Protein AF-A0A138ZYX9-F1 (afdb_monomer)

Secondary structure (DSSP, 8-state):
----S-GGG---TT-SEEEEEEEEE-TTS-EEES-HHHHHTGGGTHHHHIIIIIIGGGSTT-EEEEEEE-TTT-TTHHHHHH-HHHHHHHHHHHHHHHHHHT-SEEEEE--SS-SSSS--THHHHHHHHHHHHHHGGGT-EEEEEEESS-TTS-SHHHHHHHHHHSSEEEEE---SS-TTSSS---SS-SSPPTT-TTS----HHHHHHHHHHTT--GGGEEE---SS-PPP--GGGHHHHHHHHHTT--

Nearest PDB structures (foldseek):
  3g6m-assembly1_A  TM=9.057E-01  e=1.782E-17  Clonostachys rosea
  5y2a-assembly1_B  TM=8.849E-01  e=8.539E-16  Ostrinia furnacalis
  1owq-assembly1_A  TM=8.783E-01  e=1.841E-12  Bos taurus
  1hjx-assembly1_C  TM=8.502E-01  e=1.340E-12  Homo sapiens
  7z64-assembly2_B  TM=7.510E-01  e=1.504E-08  Chitinivibrio alkaliphilus ACht1

Solvent-accessible surface area (backbone atoms only — not comparable to full-atom values): 13852 Å² total; per-residue (Å²): 125,95,67,98,63,62,74,79,75,61,88,53,91,90,43,57,69,46,76,48,78,53,24,32,50,41,68,65,13,44,61,45,73,77,49,60,51,56,43,48,38,44,96,73,52,7,48,46,44,44,38,46,72,61,42,40,78,78,37,89,78,49,39,39,26,44,27,38,23,36,93,91,38,30,64,31,52,19,52,12,31,67,30,70,68,16,24,51,37,27,23,48,40,50,46,52,47,24,68,75,54,58,38,45,22,41,29,44,27,58,67,64,56,38,82,35,81,63,40,57,67,66,24,55,44,51,32,38,48,46,30,38,72,55,29,47,84,75,72,33,48,37,36,34,46,40,61,37,80,53,72,57,43,86,38,48,67,50,48,26,55,39,51,70,48,32,70,34,35,40,28,47,44,42,75,56,27,51,89,88,48,96,53,90,67,58,38,58,32,62,56,75,65,87,85,46,89,80,74,72,63,72,17,52,53,58,34,52,48,51,45,42,77,27,61,34,62,70,92,31,59,43,81,40,75,70,84,71,84,81,82,82,83,71,78,82,56,61,64,64,58,55,60,53,61,64,72,66,70,125

pLDDT: mean 87.57, std 14.09, range [35.41, 98.81]

Foldseek 3Di:
DPDPDAPQPDDCQPPQEDEDDAWAADLLQAIDDPCCCQQQQVVHGHRLCCVQVPRVVVHPNYAYEYEYDDPVRQQNVQSLLPDPRSLLNNLVNQLCCCVVSVGQAYEYEADPQRPDPVSPLVSLLSSLQSNLVRAVVVNGFYEYEAELQNVRQVALVSLLSNLVSGQAYEYPQFCLAAPPDPDGDFGAAQDDDPPDPSPDGDHNVNSLVVNVVSPHDSVRYDYDDDPDGHDDDDPVCPVVVVVVVVVPPD

InterPro domains:
  IPR001223 Glycoside hydrolase family 18, catalytic domain [PF00704] (10-235)
  IPR001223 Glycoside hydrolase family 18, catalytic domain [PS51910] (1-250)
  IPR011583 Chitinase II/V-like, catalytic domain [SM00636] (1-246)
  IPR017853 Glycoside hydrolase superfamily [SSF51445] (7-234)
  IPR050314 Glycosyl hydrolase family 18 [PTHR11177] (8-233)

Organism: Gonapodya prolifera (strain JEL478) (NCBI:txid1344416)

Mean predicted aligned error: 6.92 Å

Structure (mmCIF, N/CA/C/O backbone):
data_AF-A0A138ZYX9-F1
#
_entry.id   AF-A0A138ZYX9-F1
#
loop_
_atom_site.group_PDB
_atom_site.id
_atom_site.type_symbol
_atom_site.label_atom_id
_atom_site.label_alt_id
_atom_site.label_comp_id
_atom_site.label_asym_id
_atom_site.label_entity_id
_atom_site.label_seq_id
_atom_site.pdbx_PDB_ins_code
_atom_site.Cartn_x
_atom_site.Cartn_y
_atom_site.Cartn_z
_atom_site.occupancy
_atom_site.B_iso_or_equiv
_atom_site.auth_seq_id
_atom_site.auth_comp_id
_atom_site.auth_asym_id
_atom_site.auth_atom_id
_atom_site.pdbx_PDB_model_num
ATOM 1 N N . MET A 1 1 ? -7.084 5.148 -11.261 1.00 39.34 1 MET A N 1
ATOM 2 C CA . MET A 1 1 ? -8.051 6.071 -11.898 1.00 39.34 1 MET A CA 1
ATOM 3 C C . MET A 1 1 ? -7.896 7.449 -11.265 1.00 39.34 1 MET A C 1
ATOM 5 O O . MET A 1 1 ? -8.200 7.584 -10.090 1.00 39.34 1 MET A O 1
ATOM 9 N N . TYR A 1 2 ? -7.401 8.455 -11.991 1.00 35.41 2 TYR A N 1
ATOM 10 C CA . TYR A 1 2 ? -7.428 9.842 -11.505 1.00 35.41 2 TYR A CA 1
ATOM 11 C C . TYR A 1 2 ? -8.766 10.463 -11.904 1.00 35.41 2 TYR A C 1
ATOM 13 O O . TYR A 1 2 ? -8.921 11.006 -12.995 1.00 35.41 2 TYR A O 1
ATOM 21 N N . SER A 1 3 ? -9.762 10.298 -11.040 1.00 48.88 3 SER A N 1
ATOM 22 C CA . SER A 1 3 ? -11.051 10.972 -11.161 1.00 48.88 3 SER A CA 1
ATOM 23 C C . SER A 1 3 ? -10.966 12.306 -10.420 1.00 48.88 3 SER A C 1
ATOM 25 O O . SER A 1 3 ? -10.539 12.341 -9.272 1.00 48.88 3 SER A O 1
ATOM 27 N N . ARG A 1 4 ? -11.383 13.407 -11.058 1.00 59.91 4 ARG A N 1
ATOM 28 C CA . ARG A 1 4 ? -11.636 14.693 -10.374 1.00 59.91 4 ARG A CA 1
ATOM 29 C C . ARG A 1 4 ? -13.016 14.727 -9.691 1.00 59.91 4 ARG A C 1
ATOM 31 O O . ARG A 1 4 ? -13.478 15.794 -9.302 1.00 59.91 4 ARG A O 1
ATOM 38 N N . GLY A 1 5 ? -13.703 13.588 -9.624 1.00 67.88 5 GLY A N 1
ATOM 39 C CA . GLY A 1 5 ? -15.022 13.445 -9.019 1.00 67.88 5 GLY A CA 1
ATOM 40 C C . GLY A 1 5 ? -14.947 13.044 -7.550 1.00 67.88 5 GLY A C 1
ATOM 41 O O . GLY A 1 5 ? -13.949 12.497 -7.088 1.00 67.88 5 GLY A O 1
ATOM 42 N N . SER A 1 6 ? -16.033 13.298 -6.823 1.00 81.06 6 SER A N 1
ATOM 43 C CA . SER A 1 6 ? -16.198 12.816 -5.450 1.00 81.06 6 SER A CA 1
ATOM 44 C C . SER A 1 6 ? -16.171 11.281 -5.398 1.00 81.06 6 SER A C 1
ATOM 46 O O . SER A 1 6 ? -16.560 10.601 -6.354 1.00 81.06 6 SER A O 1
ATOM 48 N N . VAL A 1 7 ? -15.759 10.733 -4.254 1.00 86.12 7 VAL A N 1
ATOM 49 C CA . VAL A 1 7 ? -15.768 9.293 -3.968 1.00 86.12 7 VAL A CA 1
ATOM 50 C C . VAL A 1 7 ? -17.152 8.675 -4.200 1.00 86.12 7 VAL A C 1
ATOM 52 O O . VAL A 1 7 ? -17.247 7.534 -4.648 1.00 86.12 7 VAL A O 1
ATOM 55 N N . SER A 1 8 ? -18.237 9.426 -3.980 1.00 86.81 8 SER A N 1
ATOM 56 C CA . SER A 1 8 ? -19.603 8.938 -4.215 1.00 86.81 8 SER A CA 1
ATOM 57 C C . SER A 1 8 ? -19.954 8.706 -5.683 1.00 86.81 8 SER A C 1
ATOM 59 O O . SER A 1 8 ? -20.933 8.015 -5.962 1.00 86.81 8 SER A O 1
ATOM 61 N N . SER A 1 9 ? -19.156 9.227 -6.618 1.00 88.44 9 SER A N 1
ATOM 62 C CA . SER A 1 9 ? -19.336 8.993 -8.056 1.00 88.44 9 SER A CA 1
ATOM 63 C C . SER A 1 9 ? -18.730 7.674 -8.551 1.00 88.44 9 SER A C 1
ATOM 65 O O . SER A 1 9 ? -18.941 7.298 -9.704 1.00 88.44 9 SER A O 1
ATOM 67 N N . LEU A 1 10 ? -17.974 6.964 -7.708 1.00 88.19 10 LEU A N 1
ATOM 68 C CA . LEU A 1 10 ? -17.311 5.721 -8.091 1.00 88.19 10 LEU A CA 1
ATOM 69 C C . LEU A 1 10 ? -18.304 4.552 -8.149 1.00 88.19 10 LEU A C 1
ATOM 71 O O . LEU A 1 10 ? -19.065 4.309 -7.209 1.00 88.19 10 LEU A O 1
ATOM 75 N N . ASN A 1 11 ? -18.241 3.778 -9.235 1.00 91.31 11 ASN A N 1
ATOM 76 C CA . ASN A 1 11 ? -18.864 2.460 -9.304 1.00 91.31 11 ASN A CA 1
ATOM 77 C C . ASN A 1 11 ? -17.891 1.415 -8.743 1.00 91.31 11 ASN A C 1
ATOM 79 O O . ASN A 1 11 ? -16.837 1.174 -9.334 1.00 91.31 11 ASN A O 1
ATOM 83 N N . LEU A 1 12 ? -18.260 0.798 -7.620 1.00 93.88 12 LEU A N 1
ATOM 84 C CA . LEU A 1 12 ? -17.426 -0.158 -6.887 1.00 93.88 12 LEU A CA 1
ATOM 85 C C . LEU A 1 12 ? -17.998 -1.587 -6.889 1.00 93.88 12 LEU A C 1
ATOM 87 O O . LEU A 1 12 ? -17.550 -2.418 -6.108 1.00 93.88 12 LEU A O 1
ATOM 91 N N . THR A 1 13 ? -18.957 -1.908 -7.769 1.00 94.12 13 THR A N 1
ATOM 92 C CA . THR A 1 13 ? -19.644 -3.219 -7.780 1.00 94.12 13 THR A CA 1
ATOM 93 C C . THR A 1 13 ? -18.694 -4.417 -7.892 1.00 94.12 13 THR A C 1
ATOM 95 O O . THR A 1 13 ? -18.973 -5.458 -7.311 1.00 94.12 13 THR A O 1
ATOM 98 N N . ASN A 1 14 ? -17.565 -4.271 -8.590 1.00 93.75 14 ASN A N 1
ATOM 99 C CA . ASN A 1 14 ? -16.567 -5.335 -8.772 1.00 93.75 14 ASN A CA 1
ATOM 100 C C . ASN A 1 14 ? -15.245 -5.035 -8.048 1.00 93.75 14 ASN A C 1
ATOM 102 O O . ASN A 1 14 ? -14.188 -5.512 -8.457 1.00 93.75 14 ASN A O 1
ATOM 106 N N . VAL A 1 15 ? -15.289 -4.201 -7.008 1.00 95.50 15 VAL A N 1
ATOM 107 C CA . VAL A 1 15 ? -14.115 -3.817 -6.222 1.00 95.50 15 VAL A CA 1
ATOM 108 C C . VAL A 1 15 ? -14.208 -4.469 -4.849 1.00 95.50 15 VAL A C 1
ATOM 110 O O . VAL A 1 15 ? -15.125 -4.190 -4.084 1.00 95.50 15 VAL A O 1
ATOM 113 N N . SER A 1 16 ? -13.242 -5.330 -4.526 1.00 97.12 16 SER A N 1
ATOM 114 C CA . SER A 1 16 ? -13.156 -5.966 -3.205 1.00 97.12 16 SER A CA 1
ATOM 115 C C . SER A 1 16 ? -12.427 -5.096 -2.184 1.00 97.12 16 SER A C 1
ATOM 117 O O . SER A 1 16 ? -12.807 -5.078 -1.018 1.00 97.12 16 SER A O 1
ATOM 119 N N . VAL A 1 17 ? -11.397 -4.360 -2.613 1.00 98.06 17 VAL A N 1
ATOM 120 C CA . VAL A 1 17 ? -10.578 -3.503 -1.746 1.00 98.06 17 VAL A CA 1
ATOM 121 C C . VAL A 1 17 ? -10.325 -2.164 -2.434 1.00 98.06 17 VAL A C 1
ATOM 123 O O . VAL A 1 17 ? -9.950 -2.127 -3.605 1.00 98.06 17 VAL A O 1
ATOM 126 N N . LEU A 1 18 ? -10.518 -1.066 -1.705 1.00 97.25 18 LEU A N 1
ATOM 127 C CA . LEU A 1 18 ? -10.198 0.293 -2.131 1.00 97.25 18 LEU A CA 1
ATOM 128 C C . LEU A 1 18 ? -9.147 0.897 -1.196 1.00 97.25 18 LEU A C 1
ATOM 130 O O . LEU A 1 18 ? -9.309 0.888 0.022 1.00 97.25 18 LEU A O 1
ATOM 134 N N . TYR A 1 19 ? -8.091 1.462 -1.775 1.00 97.56 19 TYR A N 1
ATOM 135 C CA . TYR A 1 19 ? -6.986 2.077 -1.042 1.00 97.56 19 TYR A CA 1
ATOM 136 C C . TYR A 1 19 ? -7.134 3.598 -0.992 1.00 97.56 19 TYR A C 1
ATOM 138 O O . TYR A 1 19 ? -7.227 4.253 -2.031 1.00 97.56 19 TYR A O 1
ATOM 146 N N . TRP A 1 20 ? -7.149 4.163 0.216 1.00 97.06 20 TRP A N 1
ATOM 147 C CA . TRP A 1 20 ? -7.054 5.600 0.453 1.00 97.06 20 TRP A CA 1
ATOM 148 C C . TRP A 1 20 ? -5.585 5.990 0.575 1.00 97.06 20 TRP A C 1
ATOM 150 O O . TRP A 1 20 ? -4.926 5.637 1.553 1.00 97.06 20 TRP A O 1
ATOM 160 N N . ALA A 1 21 ? -5.071 6.69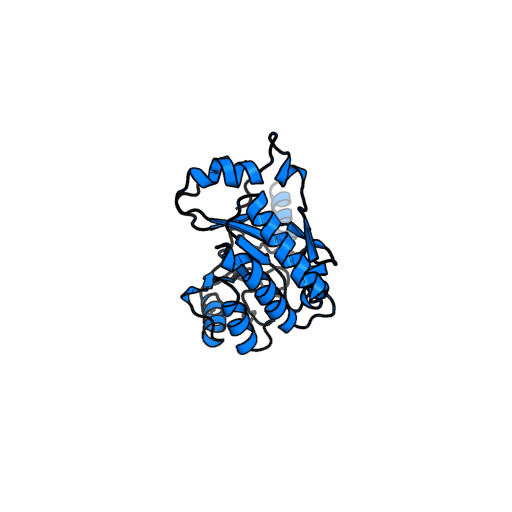3 -0.426 1.00 94.88 21 ALA A N 1
ATOM 161 C CA . ALA A 1 21 ? -3.661 7.022 -0.556 1.00 94.88 21 ALA A CA 1
ATOM 162 C C . ALA A 1 21 ? -3.486 8.550 -0.686 1.00 94.88 21 ALA A C 1
ATOM 164 O O . ALA A 1 21 ? -4.159 9.170 -1.505 1.00 94.88 21 ALA A O 1
ATOM 165 N N . PHE A 1 22 ? -2.629 9.222 0.084 1.00 95.81 22 PHE A N 1
ATOM 166 C CA . PHE A 1 22 ? -1.695 8.701 1.088 1.00 95.81 22 PHE A CA 1
ATOM 167 C C . PHE A 1 22 ? -1.749 9.503 2.382 1.00 95.81 22 PHE A C 1
ATOM 169 O O . PHE A 1 22 ? -1.986 10.708 2.380 1.00 95.81 22 PHE A O 1
ATOM 176 N N . TRP A 1 23 ? -1.445 8.835 3.488 1.00 97.38 23 TRP A N 1
ATOM 177 C CA . TRP A 1 23 ? -0.964 9.479 4.706 1.00 97.38 23 TRP A CA 1
ATOM 178 C C . TRP A 1 23 ? 0.550 9.311 4.821 1.00 97.38 23 TRP A C 1
ATOM 180 O O . TRP A 1 23 ? 1.156 8.476 4.152 1.00 97.38 23 TRP A O 1
ATOM 190 N N . THR A 1 24 ? 1.180 10.111 5.675 1.00 96.50 24 THR A N 1
ATOM 191 C CA . THR A 1 24 ? 2.622 10.032 5.946 1.00 96.50 24 THR A CA 1
ATOM 192 C C . THR A 1 24 ? 2.889 9.674 7.404 1.00 96.50 24 THR A C 1
ATOM 194 O O . THR A 1 24 ? 1.989 9.731 8.242 1.00 96.50 24 THR A O 1
ATOM 197 N N . VAL A 1 25 ? 4.136 9.316 7.701 1.00 96.56 25 VAL A N 1
ATOM 198 C CA . VAL A 1 25 ? 4.620 8.969 9.036 1.00 96.56 25 VAL A CA 1
ATOM 199 C C . VAL A 1 25 ? 5.653 9.996 9.496 1.00 96.56 25 VAL A C 1
ATOM 201 O O . VAL A 1 25 ? 6.524 10.409 8.728 1.00 96.56 25 VAL A O 1
ATOM 204 N N . ASN A 1 26 ? 5.549 10.441 10.743 1.00 96.19 26 ASN A N 1
ATOM 205 C CA . ASN A 1 26 ? 6.526 11.311 11.389 1.00 96.19 26 ASN A CA 1
ATOM 206 C C . ASN A 1 26 ? 7.683 10.480 11.970 1.00 96.19 26 ASN A C 1
ATOM 208 O O . ASN A 1 26 ? 7.578 9.267 12.131 1.00 96.19 26 ASN A O 1
ATOM 212 N N . ALA A 1 27 ? 8.797 11.125 12.318 1.00 93.81 27 ALA A N 1
ATOM 213 C CA . ALA A 1 27 ? 9.976 10.428 12.846 1.00 93.81 27 ALA A CA 1
ATOM 214 C C . ALA A 1 27 ? 9.719 9.683 14.176 1.00 93.81 27 ALA A C 1
ATOM 216 O O . ALA A 1 27 ? 10.410 8.714 14.477 1.00 93.81 27 ALA A O 1
ATOM 217 N N . ASP A 1 28 ? 8.721 10.109 14.956 1.00 96.56 28 ASP A N 1
ATOM 218 C CA . ASP A 1 28 ? 8.302 9.454 16.203 1.00 96.56 28 ASP A CA 1
ATOM 219 C C . ASP A 1 28 ? 7.391 8.230 15.986 1.00 96.56 28 ASP A C 1
ATOM 221 O O . ASP A 1 28 ? 7.037 7.548 16.947 1.00 96.56 28 ASP A O 1
ATOM 225 N N . GLY A 1 29 ? 7.018 7.949 14.733 1.00 97.88 29 GLY A N 1
ATOM 226 C CA . GLY A 1 29 ? 6.107 6.880 14.337 1.00 97.88 29 GLY A CA 1
ATOM 227 C C . GLY A 1 29 ? 4.648 7.312 14.190 1.00 97.88 29 GLY A C 1
ATOM 228 O O . GLY A 1 29 ? 3.873 6.567 13.605 1.00 97.88 29 GLY A O 1
ATOM 229 N N . SER A 1 30 ? 4.240 8.497 14.649 1.00 98.44 30 SER A N 1
ATOM 230 C CA . SER A 1 30 ? 2.850 8.948 14.489 1.00 98.44 30 SER A CA 1
ATOM 231 C C . SER A 1 30 ? 2.490 9.149 13.010 1.00 98.44 30 SER A C 1
ATOM 233 O O . SER A 1 30 ? 3.291 9.682 12.237 1.00 98.44 30 SER A O 1
ATOM 235 N N . ILE A 1 31 ? 1.287 8.734 12.597 1.00 98.31 31 ILE A N 1
ATOM 236 C CA . ILE A 1 31 ? 0.806 8.941 11.222 1.00 98.31 31 ILE A CA 1
ATOM 237 C C . ILE A 1 31 ? -0.075 10.184 11.122 1.00 98.31 31 ILE A C 1
ATOM 239 O O . ILE A 1 31 ? -0.753 10.575 12.073 1.00 98.31 31 ILE A O 1
ATOM 243 N N . ARG A 1 32 ? -0.081 10.817 9.948 1.00 97.12 32 ARG A N 1
ATOM 244 C CA . ARG A 1 32 ? -0.919 11.989 9.682 1.00 97.12 32 ARG A CA 1
ATOM 245 C C . ARG A 1 32 ? -1.346 12.090 8.226 1.00 97.12 32 ARG A C 1
ATOM 247 O O . ARG A 1 32 ? -0.601 11.727 7.315 1.00 97.12 32 ARG A O 1
ATOM 254 N N . SER A 1 33 ? -2.509 12.701 8.030 1.00 96.75 33 SER A N 1
ATOM 255 C CA . SER A 1 33 ? -2.966 13.162 6.722 1.00 96.75 33 SER A CA 1
ATOM 256 C C . SER A 1 33 ? -1.991 14.175 6.112 1.00 96.75 33 SER A C 1
ATOM 258 O O . SER A 1 33 ? -1.409 15.015 6.816 1.00 96.75 33 SER A O 1
ATOM 260 N N . VAL A 1 34 ? -1.820 14.092 4.792 1.00 95.81 34 VAL A N 1
ATOM 261 C CA . VAL A 1 34 ? -1.093 15.090 3.990 1.00 95.81 34 VAL A CA 1
ATOM 262 C C . VAL A 1 34 ? -2.015 16.147 3.382 1.00 95.81 34 VAL A C 1
ATOM 264 O O . VAL A 1 34 ? -1.528 17.199 2.980 1.00 95.81 34 VAL A O 1
ATOM 267 N N . ASP A 1 35 ? -3.327 15.904 3.374 1.00 95.31 35 ASP A N 1
ATOM 268 C CA . ASP A 1 35 ? -4.357 16.837 2.919 1.00 95.31 35 ASP A CA 1
ATOM 269 C C . ASP A 1 35 ? -5.564 16.776 3.869 1.00 95.31 35 ASP A C 1
ATOM 271 O O . ASP A 1 35 ? -6.553 16.076 3.646 1.00 95.31 35 ASP A O 1
ATOM 275 N N . GLN A 1 36 ? -5.471 17.524 4.973 1.00 95.94 36 GLN A N 1
ATOM 276 C CA . GLN A 1 36 ? -6.523 17.549 5.993 1.00 95.94 36 GLN A CA 1
ATOM 277 C C . GLN A 1 36 ? -7.847 18.103 5.463 1.00 95.94 36 GLN A C 1
ATOM 279 O O . GLN A 1 36 ? -8.906 17.776 6.000 1.00 95.94 36 GLN A O 1
ATOM 284 N N . TRP A 1 37 ? -7.800 18.958 4.438 1.00 95.00 37 TRP A N 1
ATOM 285 C CA . TRP A 1 37 ? -9.011 19.511 3.857 1.00 95.00 37 TRP A CA 1
ATOM 286 C C . TRP A 1 37 ? -9.753 18.434 3.067 1.00 95.00 37 TRP A C 1
ATOM 288 O O . TRP A 1 37 ? -10.934 18.198 3.327 1.00 95.00 37 TRP A O 1
ATOM 298 N N . ALA A 1 38 ? -9.066 17.725 2.169 1.00 93.81 38 ALA A N 1
ATOM 299 C CA . ALA A 1 38 ? -9.676 16.647 1.395 1.00 93.81 38 ALA A CA 1
ATOM 300 C C . ALA A 1 38 ? -10.133 15.481 2.285 1.00 93.81 38 ALA A C 1
ATOM 302 O O . ALA A 1 38 ? -11.215 14.927 2.073 1.00 93.81 38 ALA A O 1
ATOM 303 N N . ASP A 1 39 ? -9.349 15.137 3.305 1.00 95.69 39 ASP A N 1
ATOM 304 C CA . ASP A 1 39 ? -9.646 14.001 4.174 1.00 95.69 39 ASP A CA 1
ATOM 305 C C . ASP A 1 39 ? -10.805 14.280 5.136 1.00 95.69 39 ASP A C 1
ATOM 307 O O . ASP A 1 39 ? -11.645 13.399 5.337 1.00 95.69 39 ASP A O 1
ATOM 311 N N . PHE A 1 40 ? -10.882 15.495 5.703 1.00 96.38 40 PHE A N 1
ATOM 312 C CA . PHE A 1 40 ? -11.753 15.782 6.853 1.00 96.38 40 PHE A CA 1
ATOM 313 C C . PHE A 1 40 ? -12.732 16.950 6.682 1.00 96.38 40 PHE A C 1
ATOM 315 O O . PHE A 1 40 ? -13.588 17.125 7.544 1.00 96.38 40 PHE A O 1
ATOM 322 N N . GLN A 1 41 ? -12.620 17.773 5.632 1.00 94.62 41 GLN A N 1
ATOM 323 C CA . GLN A 1 41 ? -13.384 19.031 5.549 1.00 94.62 41 GLN A CA 1
ATOM 324 C C . GLN A 1 41 ? -14.182 19.210 4.262 1.00 94.62 41 GLN A C 1
ATOM 326 O O . GLN A 1 41 ? -15.247 19.828 4.298 1.00 94.62 41 GLN A O 1
ATOM 331 N N . VAL A 1 42 ? -13.697 18.712 3.120 1.00 91.19 42 VAL A N 1
ATOM 332 C CA . VAL A 1 42 ? -14.398 18.876 1.841 1.00 91.19 42 VAL A CA 1
ATOM 333 C C . VAL A 1 42 ? -15.835 18.366 1.961 1.00 91.19 42 VAL A C 1
ATOM 335 O O . VAL A 1 42 ? -16.099 17.328 2.568 1.00 91.19 42 VAL A O 1
ATOM 338 N N . ASN A 1 43 ? -16.781 19.145 1.436 1.00 88.50 43 ASN A N 1
ATOM 339 C CA . ASN A 1 43 ? -18.221 18.888 1.546 1.00 88.50 43 ASN A CA 1
ATOM 340 C C . ASN A 1 43 ? -18.748 18.762 2.998 1.00 88.50 43 ASN A C 1
ATOM 342 O O . ASN A 1 43 ? -19.784 18.144 3.226 1.00 88.50 43 ASN A O 1
ATOM 346 N N . GLY A 1 44 ? -18.057 19.351 3.981 1.00 91.00 44 GLY A N 1
ATOM 347 C CA . GLY A 1 44 ? -18.476 19.460 5.383 1.00 91.00 44 GLY A CA 1
ATOM 348 C C . GLY A 1 44 ? -17.847 18.430 6.325 1.00 91.00 44 GLY A C 1
ATOM 349 O O . GLY A 1 44 ? -17.483 18.797 7.438 1.00 91.00 44 GLY A O 1
ATOM 350 N N . ASN A 1 45 ? -17.673 17.180 5.877 1.00 92.31 45 ASN A N 1
ATOM 351 C CA . ASN A 1 45 ? -17.166 16.072 6.711 1.00 92.31 45 ASN A CA 1
ATOM 352 C C . ASN A 1 45 ? -15.913 15.378 6.147 1.00 92.31 45 ASN A C 1
ATOM 354 O O . ASN A 1 45 ? -15.377 14.464 6.774 1.00 92.31 45 ASN A O 1
ATOM 358 N N . GLY A 1 46 ? -15.455 15.780 4.960 1.00 94.50 46 GLY A N 1
ATOM 359 C CA . GLY A 1 46 ? -14.305 15.176 4.303 1.00 94.50 46 GLY A CA 1
ATOM 360 C C . GLY A 1 46 ? -14.615 13.903 3.523 1.00 94.50 46 GLY A C 1
ATOM 361 O O . GLY A 1 46 ? -15.625 13.221 3.722 1.00 94.50 46 GLY A O 1
ATOM 362 N N . SER A 1 47 ? -13.698 13.566 2.622 1.00 95.25 47 SER A N 1
ATOM 363 C CA . SER A 1 47 ? -13.854 12.436 1.706 1.00 95.25 47 SER A CA 1
ATOM 364 C C . SER A 1 47 ? -13.697 11.083 2.399 1.00 95.25 47 SER A C 1
ATOM 366 O O . SER A 1 47 ? -14.277 10.102 1.941 1.00 95.25 47 SER A O 1
ATOM 368 N N . ILE A 1 48 ? -12.961 11.014 3.516 1.00 96.75 48 ILE A N 1
ATOM 369 C CA . ILE A 1 48 ? -12.837 9.780 4.308 1.00 96.75 48 ILE A CA 1
ATOM 370 C C . ILE A 1 48 ? -14.183 9.421 4.943 1.00 96.75 48 ILE A C 1
ATOM 372 O O . ILE A 1 48 ? -14.601 8.262 4.900 1.00 96.75 48 ILE A O 1
ATOM 376 N N . TYR A 1 49 ? -14.888 10.416 5.493 1.00 96.50 49 TYR A N 1
ATOM 377 C CA . TYR A 1 49 ? -16.238 10.211 6.012 1.00 96.50 49 TYR A CA 1
ATOM 378 C C . TYR A 1 49 ? -17.182 9.769 4.891 1.00 96.50 49 TYR A C 1
ATOM 380 O O . TYR A 1 49 ? -17.891 8.775 5.041 1.00 96.50 49 TYR A O 1
ATOM 388 N N . GLU A 1 50 ? -17.155 10.460 3.747 1.00 95.56 50 GLU A N 1
ATOM 389 C CA . GLU A 1 50 ? -17.965 10.089 2.584 1.00 95.56 50 GLU A CA 1
ATOM 390 C C . GLU A 1 50 ? -17.694 8.639 2.144 1.00 95.56 50 GLU A C 1
ATOM 392 O O . GLU A 1 50 ? -18.633 7.855 1.987 1.00 95.56 50 GLU A O 1
ATOM 397 N N . LEU A 1 51 ? -16.423 8.245 2.022 1.00 96.38 51 LEU A N 1
ATOM 398 C CA . LEU A 1 51 ? -16.025 6.889 1.656 1.00 96.38 51 LEU A CA 1
ATOM 399 C C . LEU A 1 51 ? -16.567 5.849 2.643 1.00 96.38 51 LEU A C 1
ATOM 401 O O . LEU A 1 51 ? -17.287 4.936 2.239 1.00 96.38 51 LEU A O 1
ATOM 405 N N . ASN A 1 52 ? -16.220 5.967 3.925 1.00 97.25 52 ASN A N 1
ATOM 406 C CA . ASN A 1 52 ? -16.433 4.885 4.886 1.00 97.25 52 ASN A CA 1
ATOM 407 C C . ASN A 1 52 ? -17.850 4.869 5.477 1.00 97.25 52 ASN A C 1
ATOM 409 O O . ASN A 1 52 ? -18.346 3.792 5.801 1.00 97.25 52 ASN A O 1
ATOM 413 N N . GLN A 1 53 ? -18.519 6.022 5.582 1.00 95.88 53 GLN A N 1
ATOM 414 C CA . GLN A 1 53 ? -19.843 6.130 6.211 1.00 95.88 53 GLN A CA 1
ATOM 415 C C . GLN A 1 53 ? -20.996 6.191 5.202 1.00 95.88 53 GLN A C 1
ATOM 417 O O . GLN A 1 53 ? -22.119 5.832 5.546 1.00 95.88 53 GLN A O 1
ATOM 422 N N . ILE A 1 54 ? -20.748 6.624 3.959 1.00 95.06 54 ILE A N 1
ATOM 423 C CA . ILE A 1 54 ? -21.809 6.802 2.950 1.00 95.06 54 ILE A CA 1
ATOM 424 C C . ILE A 1 54 ? -21.648 5.830 1.780 1.00 95.06 54 ILE A C 1
ATOM 426 O O . ILE A 1 54 ? -22.628 5.215 1.354 1.00 95.06 54 ILE A O 1
ATOM 430 N N . VAL A 1 55 ? -20.443 5.701 1.221 1.00 95.75 55 VAL A N 1
ATOM 431 C CA . VAL A 1 55 ? -20.210 4.912 0.001 1.00 95.75 55 VAL A CA 1
ATOM 432 C C . VAL A 1 55 ? -20.058 3.429 0.317 1.00 95.75 55 VAL A C 1
ATOM 434 O O . VAL A 1 55 ? -20.798 2.619 -0.238 1.00 95.75 55 VAL A O 1
ATOM 437 N N . LYS A 1 56 ? -19.155 3.066 1.232 1.00 96.94 56 LYS A N 1
ATOM 438 C CA . LYS A 1 56 ? -18.857 1.674 1.599 1.00 96.94 56 LYS A CA 1
ATOM 439 C C . LYS A 1 56 ? -20.102 0.852 1.979 1.00 96.94 56 LYS A C 1
ATOM 441 O O . LYS A 1 56 ? -20.226 -0.254 1.455 1.00 96.94 56 LYS A O 1
ATOM 446 N N . PRO A 1 57 ? -21.083 1.360 2.757 1.00 96.44 57 PRO A N 1
ATOM 447 C CA . PRO A 1 57 ? -22.302 0.604 3.075 1.00 96.44 57 PRO A CA 1
ATOM 448 C C . PRO A 1 57 ? -23.163 0.207 1.865 1.00 96.44 57 PRO A C 1
ATOM 450 O O . PRO A 1 57 ? -23.973 -0.710 1.971 1.00 96.44 57 PRO A O 1
ATOM 453 N N . LYS A 1 58 ? -23.001 0.869 0.710 1.00 96.62 58 LYS A N 1
ATOM 454 C CA . LYS A 1 58 ? -23.725 0.542 -0.532 1.00 96.62 58 LYS A CA 1
ATOM 455 C C . LYS A 1 58 ? -23.132 -0.659 -1.275 1.00 96.62 58 LYS A C 1
ATOM 457 O O . LYS A 1 58 ? -23.773 -1.169 -2.189 1.00 96.62 58 LYS A O 1
ATOM 462 N N . TYR A 1 59 ? -21.932 -1.103 -0.897 1.00 97.12 59 TYR A N 1
ATOM 463 C CA . TYR A 1 59 ? -21.193 -2.178 -1.557 1.00 97.12 59 TYR A CA 1
ATOM 464 C C . TYR A 1 59 ? -20.848 -3.279 -0.543 1.00 97.12 59 TYR A C 1
ATOM 466 O O . TYR A 1 59 ? -19.764 -3.267 0.045 1.00 97.12 59 TYR A O 1
ATOM 474 N N . PRO A 1 60 ? -21.763 -4.239 -0.305 1.00 93.50 60 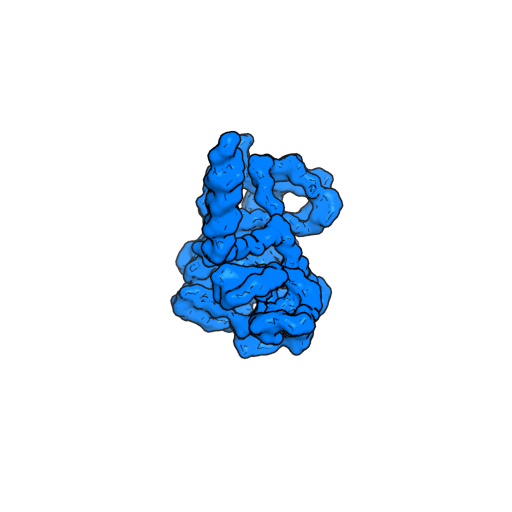PRO A N 1
ATOM 475 C CA . PRO A 1 60 ? -21.507 -5.356 0.597 1.00 93.50 60 PRO A CA 1
ATOM 476 C C . PRO A 1 60 ? -20.239 -6.116 0.190 1.00 93.50 60 PRO A C 1
ATOM 478 O O . PRO A 1 60 ? -20.112 -6.556 -0.948 1.00 93.50 60 PRO A O 1
ATOM 481 N N . GLY A 1 61 ? -19.299 -6.265 1.124 1.00 94.69 61 GLY A N 1
ATOM 482 C CA . GLY A 1 61 ? -18.017 -6.936 0.886 1.00 94.69 61 GLY A CA 1
ATOM 483 C C . GLY A 1 61 ? -16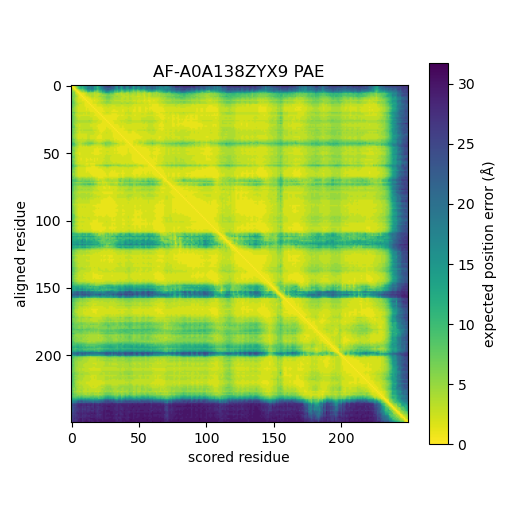.859 -6.010 0.505 1.00 94.69 61 GLY A C 1
ATOM 484 O O . GLY A 1 61 ? -15.717 -6.461 0.555 1.00 94.69 61 GLY A O 1
ATOM 485 N N . LEU A 1 62 ? -17.111 -4.729 0.204 1.00 98.06 62 LEU A N 1
ATOM 486 C CA . LEU A 1 62 ? -16.042 -3.758 -0.020 1.00 98.06 62 LEU A CA 1
ATOM 487 C C . LEU A 1 62 ? -15.242 -3.523 1.268 1.00 98.06 62 LEU A C 1
ATOM 489 O O . LEU A 1 62 ? -15.800 -3.199 2.322 1.00 98.06 62 LEU A O 1
ATOM 493 N N . LYS A 1 63 ? -13.920 -3.622 1.144 1.00 98.44 63 LYS A N 1
ATOM 494 C CA . LYS A 1 63 ? -12.943 -3.234 2.158 1.00 98.44 63 LYS A CA 1
ATOM 495 C C . LYS A 1 63 ? -12.267 -1.921 1.788 1.00 98.44 63 LYS A C 1
ATOM 497 O O . LYS A 1 63 ? -12.037 -1.645 0.612 1.00 98.44 63 LYS A O 1
ATOM 502 N N . THR A 1 64 ? -11.932 -1.115 2.784 1.00 98.50 64 THR A N 1
ATOM 503 C CA . THR A 1 64 ? -11.199 0.140 2.623 1.00 98.50 64 THR A CA 1
ATOM 504 C C . THR A 1 64 ? -9.914 0.101 3.440 1.00 98.50 64 THR A C 1
ATOM 506 O O . THR A 1 64 ? -9.928 -0.208 4.627 1.00 98.50 64 THR A O 1
ATOM 509 N N . MET A 1 65 ? -8.789 0.412 2.807 1.00 98.69 65 MET A N 1
ATOM 510 C CA . MET A 1 65 ? -7.460 0.374 3.420 1.00 98.69 65 MET A CA 1
ATOM 511 C C . MET A 1 65 ? -6.879 1.784 3.447 1.00 98.69 65 MET A C 1
ATOM 513 O O . MET A 1 65 ? -6.934 2.483 2.435 1.00 98.69 65 MET A O 1
ATOM 517 N N . LEU A 1 66 ? -6.302 2.208 4.569 1.00 98.69 66 LEU A N 1
ATOM 518 C CA . LEU A 1 66 ? -5.535 3.453 4.621 1.00 98.69 66 LEU A CA 1
ATOM 519 C C . LEU A 1 66 ? -4.077 3.166 4.256 1.00 98.69 66 LEU A C 1
ATOM 521 O O . LEU A 1 66 ? -3.434 2.328 4.880 1.00 98.69 66 LEU A O 1
ATOM 525 N N . THR A 1 67 ? -3.554 3.870 3.255 1.00 98.44 67 THR A N 1
ATOM 526 C CA . THR A 1 67 ? -2.183 3.674 2.772 1.00 98.44 67 THR A CA 1
ATOM 527 C C . THR A 1 67 ? -1.246 4.708 3.376 1.00 98.44 67 THR A C 1
ATOM 529 O O . THR A 1 67 ? -1.458 5.915 3.218 1.00 98.44 67 THR A O 1
ATOM 532 N N . ILE A 1 68 ? -0.193 4.241 4.048 1.00 98.12 68 ILE A N 1
ATOM 533 C CA . ILE A 1 68 ? 0.849 5.088 4.628 1.00 98.12 68 ILE A CA 1
ATOM 534 C C . ILE A 1 68 ? 2.113 4.998 3.775 1.00 98.12 68 ILE A C 1
ATOM 536 O O . ILE A 1 68 ? 2.641 3.908 3.556 1.00 98.12 68 ILE A O 1
ATOM 540 N N . GLY A 1 69 ? 2.627 6.151 3.349 1.00 95.00 69 GLY A N 1
ATOM 541 C CA . GLY A 1 69 ? 3.835 6.258 2.539 1.00 95.00 69 GLY A CA 1
ATOM 542 C C . GLY A 1 69 ? 3.540 6.610 1.086 1.00 95.00 69 GLY A C 1
ATOM 543 O O . GLY A 1 69 ? 2.898 7.622 0.819 1.00 95.00 69 GLY A O 1
ATOM 544 N N . GLY A 1 70 ? 4.066 5.821 0.158 1.00 89.50 70 GLY A N 1
ATOM 545 C CA . GLY A 1 70 ? 4.192 6.163 -1.252 1.00 89.50 70 GLY A CA 1
ATOM 546 C C . GLY A 1 70 ? 5.516 6.868 -1.539 1.00 89.50 70 GLY A C 1
ATOM 547 O O . GLY A 1 70 ? 6.141 7.447 -0.649 1.00 89.50 70 GLY A O 1
ATOM 548 N N . TRP A 1 71 ? 5.924 6.851 -2.809 1.00 80.69 71 TRP A N 1
ATOM 549 C CA . TRP A 1 71 ? 7.242 7.297 -3.288 1.00 80.69 71 TRP A CA 1
ATOM 550 C C . TRP A 1 71 ? 7.781 8.590 -2.641 1.00 80.69 71 TRP A C 1
ATOM 552 O O . TRP A 1 71 ? 8.958 8.679 -2.302 1.00 80.69 71 TRP A O 1
ATOM 562 N N . THR A 1 72 ? 6.933 9.606 -2.449 1.00 82.25 72 THR A N 1
ATOM 563 C CA . THR A 1 72 ? 7.330 10.927 -1.925 1.00 82.25 72 THR A CA 1
ATOM 564 C C . THR A 1 72 ? 7.270 11.060 -0.402 1.00 82.25 72 THR A C 1
ATOM 566 O O . THR A 1 72 ? 7.800 12.029 0.139 1.00 82.25 72 THR A O 1
ATOM 569 N N . LEU A 1 73 ? 6.634 10.124 0.304 1.00 87.38 73 LEU A N 1
ATOM 570 C CA . LEU A 1 73 ? 6.317 10.231 1.735 1.00 87.38 73 LEU A CA 1
ATOM 571 C C . LEU A 1 73 ? 7.029 9.164 2.580 1.00 87.38 73 LEU A C 1
ATOM 573 O O . LEU A 1 73 ? 6.696 8.976 3.751 1.00 87.38 73 LEU A O 1
ATOM 577 N N . SER A 1 74 ? 8.015 8.476 1.995 1.00 83.69 74 SER A N 1
ATOM 578 C CA . SER A 1 74 ? 8.686 7.323 2.599 1.00 83.69 74 SER A CA 1
ATOM 579 C C . SER A 1 74 ? 9.909 7.642 3.480 1.00 83.69 74 SER A C 1
ATOM 581 O O . SER A 1 74 ? 10.489 6.729 4.066 1.00 83.69 74 SER A O 1
ATOM 583 N N . SER A 1 75 ? 10.334 8.906 3.594 1.00 86.19 75 SER A N 1
ATOM 584 C CA . SER A 1 75 ? 11.631 9.273 4.198 1.00 86.19 75 SER A CA 1
ATOM 585 C C . SER A 1 75 ? 11.799 8.844 5.662 1.00 86.19 75 SER A C 1
ATOM 587 O O . SER A 1 75 ? 12.874 8.393 6.053 1.00 86.19 75 SER A O 1
ATOM 589 N N . ASN A 1 76 ? 10.736 8.928 6.465 1.00 91.94 76 ASN A N 1
ATOM 590 C CA . ASN A 1 76 ? 10.791 8.612 7.895 1.00 91.94 76 ASN A CA 1
ATOM 591 C C . ASN A 1 76 ? 10.689 7.111 8.206 1.00 91.94 76 ASN A C 1
ATOM 593 O O . ASN A 1 76 ? 11.020 6.711 9.322 1.00 91.94 76 ASN A O 1
ATOM 597 N N . PHE A 1 77 ? 10.278 6.266 7.250 1.00 92.12 77 PHE A N 1
ATOM 598 C CA . PHE A 1 77 ? 10.086 4.834 7.517 1.00 92.12 77 PHE A CA 1
ATOM 599 C C . PHE A 1 77 ? 11.354 4.151 8.009 1.00 92.12 77 PHE A C 1
ATOM 601 O O . PHE A 1 77 ? 11.265 3.280 8.861 1.00 92.12 77 PHE A O 1
ATOM 608 N N . SER A 1 78 ? 12.522 4.567 7.519 1.00 89.69 78 SER A N 1
ATOM 609 C CA . SER A 1 78 ? 13.806 4.015 7.951 1.00 89.69 78 SER A CA 1
ATOM 610 C C . SER A 1 78 ? 14.023 4.141 9.464 1.00 89.69 78 SER A C 1
ATOM 612 O O . SER A 1 78 ? 14.226 3.153 10.171 1.00 89.69 78 SER A O 1
ATOM 614 N N . ALA A 1 79 ? 13.899 5.369 9.980 1.00 92.12 79 ALA A N 1
ATOM 615 C CA . ALA A 1 79 ? 14.079 5.666 11.397 1.00 92.12 79 ALA A CA 1
ATOM 616 C C . ALA A 1 79 ? 12.989 5.008 12.254 1.00 92.12 79 ALA A C 1
ATOM 618 O O . ALA A 1 79 ? 13.279 4.448 13.313 1.00 92.12 79 ALA A O 1
ATOM 619 N N . VAL A 1 80 ? 11.745 5.028 11.767 1.00 95.56 80 VAL A N 1
ATOM 620 C CA . VAL A 1 80 ? 10.604 4.412 12.453 1.00 95.56 80 VAL A CA 1
ATOM 621 C C . VAL A 1 80 ? 10.770 2.898 12.540 1.00 95.56 80 VAL A C 1
ATOM 623 O O . VAL A 1 80 ? 10.595 2.323 13.609 1.00 95.56 80 VAL A O 1
ATOM 626 N N . ALA A 1 81 ? 11.155 2.245 11.445 1.00 93.38 81 ALA A N 1
ATOM 627 C CA . ALA A 1 81 ? 11.321 0.800 11.390 1.00 93.38 81 ALA A CA 1
ATOM 628 C C . ALA A 1 81 ? 12.484 0.321 12.276 1.00 93.38 81 ALA A C 1
ATOM 630 O O . ALA A 1 81 ? 12.396 -0.759 12.860 1.00 93.38 81 ALA A O 1
ATOM 631 N N . ALA A 1 82 ? 13.543 1.120 12.434 1.00 92.19 82 ALA A N 1
ATOM 632 C CA . ALA A 1 82 ? 14.692 0.781 13.273 1.00 92.19 82 ALA A CA 1
ATOM 633 C C . ALA A 1 82 ? 14.441 0.932 14.786 1.00 92.19 82 ALA A C 1
ATOM 635 O O . ALA A 1 82 ? 15.073 0.242 15.584 1.00 92.19 82 ALA A O 1
ATOM 636 N N . SER A 1 83 ? 13.509 1.794 15.202 1.00 96.44 83 SER A N 1
ATOM 637 C CA . SER A 1 83 ? 13.238 2.077 16.617 1.00 96.44 83 SER A CA 1
ATOM 638 C C . SER A 1 83 ? 12.027 1.304 17.133 1.00 96.44 83 SER A C 1
ATOM 640 O O . SER A 1 83 ? 10.914 1.506 16.661 1.00 96.44 83 SER A O 1
ATOM 642 N N . GLU A 1 84 ? 12.205 0.464 18.155 1.00 97.19 84 GLU A N 1
ATOM 643 C CA . GLU A 1 84 ? 11.094 -0.270 18.784 1.00 97.19 84 GLU A CA 1
ATOM 644 C C . GLU A 1 84 ? 9.984 0.656 19.284 1.00 97.19 84 GLU A C 1
ATOM 646 O O . GLU A 1 84 ? 8.806 0.408 19.026 1.00 97.19 84 GLU A O 1
ATOM 651 N N . GLN A 1 85 ? 10.367 1.767 19.915 1.00 98.44 85 GLN A N 1
ATOM 652 C CA . GLN A 1 85 ? 9.416 2.759 20.398 1.00 98.44 85 GLN A CA 1
ATOM 653 C C . GLN A 1 85 ? 8.636 3.396 19.243 1.00 98.44 85 GLN A C 1
ATOM 655 O O . GLN A 1 85 ? 7.417 3.522 19.325 1.00 98.44 85 GLN A O 1
ATOM 660 N N . ALA A 1 86 ? 9.313 3.768 18.153 1.00 98.38 86 ALA A N 1
ATOM 661 C CA . ALA A 1 86 ? 8.643 4.375 17.005 1.00 98.38 86 ALA A CA 1
ATOM 662 C C . ALA A 1 86 ? 7.750 3.364 16.267 1.00 98.38 86 ALA A C 1
ATOM 664 O O . ALA A 1 86 ? 6.646 3.720 15.862 1.00 98.38 86 ALA A O 1
ATOM 665 N N . ARG A 1 87 ? 8.162 2.091 16.156 1.00 98.25 87 ARG A N 1
ATOM 666 C CA . ARG A 1 87 ? 7.304 1.007 15.645 1.00 98.25 87 ARG A CA 1
ATOM 667 C C . ARG A 1 87 ? 6.032 0.858 16.479 1.00 98.25 87 ARG A C 1
ATOM 669 O O . ARG A 1 87 ? 4.951 0.709 15.914 1.00 98.25 87 ARG A O 1
ATOM 676 N N . ALA A 1 88 ? 6.144 0.915 17.808 1.00 98.69 88 ALA A N 1
ATOM 677 C CA . ALA A 1 88 ? 4.995 0.827 18.705 1.00 98.69 88 ALA A CA 1
ATOM 678 C C . ALA A 1 88 ? 4.049 2.029 18.545 1.00 98.69 88 ALA A C 1
ATOM 680 O O . ALA A 1 88 ? 2.837 1.832 18.422 1.00 98.69 88 ALA A O 1
ATOM 681 N N . THR A 1 89 ? 4.589 3.252 18.472 1.00 98.81 89 THR A N 1
ATOM 682 C CA . THR A 1 89 ? 3.807 4.465 18.178 1.00 98.81 89 THR A CA 1
ATOM 683 C C . THR A 1 89 ? 3.111 4.358 16.825 1.00 98.81 89 THR A C 1
ATOM 685 O O . THR A 1 89 ? 1.923 4.654 16.725 1.00 98.81 89 THR A O 1
ATOM 688 N N . PHE A 1 90 ? 3.817 3.890 15.795 1.00 98.81 90 PHE A N 1
ATOM 689 C CA . PHE A 1 90 ? 3.264 3.693 14.459 1.00 98.81 90 PHE A CA 1
ATOM 690 C C . PHE A 1 90 ? 2.104 2.711 14.450 1.00 98.81 90 PHE A C 1
ATOM 692 O O . PHE A 1 90 ? 1.029 3.036 13.947 1.00 98.81 90 PHE A O 1
ATOM 699 N N . ALA A 1 91 ? 2.289 1.536 15.050 1.00 98.81 91 ALA A N 1
ATOM 700 C CA . ALA A 1 91 ? 1.253 0.518 15.103 1.00 98.81 91 ALA A CA 1
ATOM 701 C C . ALA A 1 91 ? 0.016 0.996 15.878 1.00 98.81 91 ALA A C 1
ATOM 703 O O . ALA A 1 91 ? -1.110 0.758 15.441 1.00 98.81 91 ALA A O 1
ATOM 704 N N . GLN A 1 92 ? 0.211 1.722 16.985 1.00 98.81 92 GLN A N 1
ATOM 705 C CA . GLN A 1 92 ? -0.899 2.308 17.737 1.00 98.81 92 GLN A CA 1
ATOM 706 C C . GLN A 1 92 ? -1.610 3.407 16.937 1.00 98.81 92 GLN A C 1
ATOM 708 O O . GLN A 1 92 ? -2.829 3.391 16.832 1.00 98.81 92 GLN A O 1
ATOM 713 N N . SER A 1 93 ? -0.862 4.317 16.311 1.00 98.81 93 SER A N 1
ATOM 714 C CA . SER A 1 93 ? -1.426 5.410 15.512 1.00 98.81 93 SER A CA 1
ATOM 715 C C . SER A 1 93 ? -2.203 4.890 14.294 1.00 98.81 93 SER A C 1
ATOM 717 O O . SER A 1 93 ? -3.245 5.442 13.942 1.00 98.81 93 SER A O 1
ATOM 719 N N . CYS A 1 94 ? -1.741 3.789 13.695 1.00 98.81 94 CYS A N 1
ATOM 720 C CA . CYS A 1 94 ? -2.461 3.047 12.666 1.00 98.81 94 CYS A CA 1
ATOM 721 C C . CYS A 1 94 ? -3.780 2.467 13.184 1.00 98.81 94 CYS A C 1
ATOM 723 O O . CYS A 1 94 ? -4.818 2.698 12.570 1.00 98.81 94 CYS A O 1
ATOM 725 N N . LEU A 1 95 ? -3.756 1.752 14.314 1.00 98.81 95 LEU A N 1
ATOM 726 C CA . LEU A 1 95 ? -4.963 1.191 14.928 1.00 98.81 95 LEU A CA 1
ATOM 727 C C . LEU A 1 95 ? -5.991 2.288 15.248 1.00 98.81 95 LEU A C 1
ATOM 729 O O . LEU A 1 95 ? -7.163 2.166 14.891 1.00 98.81 95 LEU A O 1
ATOM 733 N N . ASP A 1 96 ? -5.535 3.391 15.843 1.00 98.75 96 ASP A N 1
ATOM 734 C CA . ASP A 1 96 ? -6.383 4.533 16.176 1.00 98.75 96 ASP A CA 1
ATOM 735 C C . ASP A 1 96 ? -7.020 5.138 14.917 1.00 98.75 96 ASP A C 1
ATOM 737 O O . ASP A 1 96 ? -8.205 5.467 14.918 1.00 98.75 96 ASP A O 1
ATOM 741 N N . ALA A 1 97 ? -6.264 5.270 13.820 1.00 98.56 97 ALA A N 1
ATOM 742 C CA . ALA A 1 97 ? -6.791 5.776 12.555 1.00 98.56 97 ALA A CA 1
ATOM 743 C C . ALA A 1 97 ? -7.811 4.816 11.927 1.00 98.56 97 ALA A C 1
ATOM 745 O O . ALA A 1 97 ? -8.862 5.264 11.464 1.00 98.56 97 ALA A O 1
ATOM 746 N N . VAL A 1 98 ? -7.539 3.510 11.939 1.00 98.44 98 VAL A N 1
ATOM 747 C CA . VAL A 1 98 ? -8.466 2.495 11.423 1.00 98.44 98 VAL A CA 1
ATOM 748 C C . VAL A 1 98 ? -9.799 2.568 12.167 1.00 98.44 98 VAL A C 1
ATOM 750 O O . VAL A 1 98 ? -10.841 2.746 11.530 1.00 98.44 98 VAL A O 1
ATOM 753 N N . GLY A 1 99 ? -9.765 2.550 13.503 1.00 98.06 99 GLY A N 1
ATOM 754 C CA . GLY A 1 99 ? -10.965 2.640 14.336 1.00 98.06 99 GLY A CA 1
ATOM 755 C C . GLY A 1 99 ? -11.689 3.982 14.209 1.00 98.06 99 GLY A C 1
ATOM 756 O O . GLY A 1 99 ? -12.908 4.019 14.044 1.00 98.06 99 GLY A O 1
ATOM 757 N N . LYS A 1 100 ? -10.952 5.100 14.226 1.00 98.00 100 LYS A N 1
ATOM 758 C CA . LYS A 1 100 ? -11.536 6.448 14.163 1.00 98.00 100 LYS A CA 1
ATOM 759 C C . LYS A 1 100 ? -12.208 6.744 12.824 1.00 98.00 100 LYS A C 1
ATOM 761 O O . LYS A 1 100 ? -13.230 7.426 12.797 1.00 98.00 100 LYS A O 1
ATOM 766 N N . TYR A 1 101 ? -11.622 6.286 11.722 1.00 98.06 101 TYR A N 1
ATOM 767 C CA . TYR A 1 101 ? -12.064 6.657 10.379 1.00 98.06 101 TYR A CA 1
ATOM 768 C C . TYR A 1 101 ? -12.819 5.546 9.642 1.00 98.06 101 TYR A C 1
ATOM 770 O O . TYR A 1 101 ? -13.346 5.796 8.559 1.00 98.06 101 TYR A O 1
ATOM 778 N N . GLY A 1 102 ? -12.933 4.351 10.228 1.00 97.75 102 GLY A N 1
ATOM 779 C CA . GLY A 1 102 ? -13.749 3.253 9.701 1.00 97.75 102 GLY A CA 1
ATOM 780 C C . GLY A 1 102 ? -13.108 2.475 8.549 1.00 97.75 102 GLY A C 1
ATOM 781 O O . GLY A 1 102 ? -13.828 1.917 7.715 1.00 97.75 102 GLY A O 1
ATOM 782 N N . PHE A 1 103 ? -11.775 2.454 8.488 1.00 98.62 103 PHE A N 1
ATOM 783 C CA . PHE A 1 103 ? -11.042 1.582 7.569 1.00 98.62 103 PHE A CA 1
ATOM 784 C C . PHE A 1 103 ? -11.099 0.123 8.052 1.00 98.62 103 PHE A C 1
ATOM 7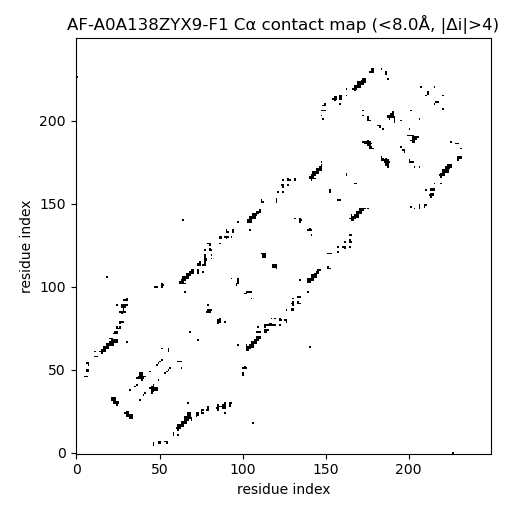86 O O . PHE A 1 103 ? -11.378 -0.150 9.216 1.00 98.62 103 PHE A O 1
ATOM 793 N N . ASP A 1 104 ? -10.846 -0.830 7.160 1.00 98.75 104 ASP A N 1
ATOM 794 C CA . ASP A 1 104 ? -10.696 -2.249 7.506 1.00 98.75 104 ASP A CA 1
ATOM 795 C C . ASP A 1 104 ? -9.237 -2.643 7.758 1.00 98.75 104 ASP A C 1
ATOM 797 O O . ASP A 1 104 ? -8.986 -3.733 8.268 1.00 98.75 104 ASP A O 1
ATOM 801 N N . GLY A 1 105 ? -8.274 -1.792 7.399 1.00 98.69 105 GLY A N 1
ATOM 802 C CA . GLY A 1 105 ? -6.861 -2.110 7.549 1.00 98.69 105 GLY A CA 1
ATOM 803 C C . GLY A 1 105 ? -5.909 -1.043 7.024 1.00 98.69 105 GLY A C 1
ATOM 804 O O . GLY A 1 105 ? -6.317 0.063 6.653 1.00 98.69 105 GLY A O 1
ATOM 805 N N . ILE A 1 106 ? -4.626 -1.400 7.006 1.00 98.81 106 ILE A N 1
ATOM 806 C CA . ILE A 1 106 ? -3.507 -0.536 6.622 1.00 98.81 106 ILE A CA 1
ATOM 807 C C . ILE A 1 106 ? -2.724 -1.153 5.468 1.00 98.81 106 ILE A C 1
ATOM 809 O O . ILE A 1 106 ? -2.387 -2.334 5.501 1.00 98.81 106 ILE A O 1
ATOM 813 N N . GLU A 1 107 ? -2.378 -0.333 4.480 1.00 98.56 107 GLU A N 1
ATOM 814 C CA . GLU A 1 107 ? -1.299 -0.639 3.544 1.00 98.56 107 GLU A CA 1
ATOM 815 C C . GLU A 1 107 ? -0.058 0.181 3.895 1.00 98.56 107 GLU A C 1
ATOM 817 O O . GLU A 1 107 ? -0.139 1.391 4.117 1.00 98.56 107 GLU A O 1
ATOM 822 N N . ILE A 1 108 ? 1.101 -0.473 3.911 1.00 96.81 108 ILE A N 1
ATOM 823 C CA . ILE A 1 108 ? 2.388 0.218 3.855 1.00 96.81 108 ILE A CA 1
ATOM 824 C C . ILE A 1 108 ? 2.839 0.284 2.392 1.00 96.81 108 ILE A C 1
ATOM 826 O O . ILE A 1 108 ? 2.892 -0.735 1.709 1.00 96.81 108 ILE A O 1
ATOM 830 N N . ASP A 1 109 ? 3.200 1.475 1.926 1.00 94.12 109 ASP A N 1
ATOM 831 C CA . ASP A 1 109 ? 3.848 1.682 0.629 1.00 94.12 109 ASP A CA 1
ATOM 832 C C . ASP A 1 109 ? 5.199 2.365 0.869 1.00 94.12 109 ASP A C 1
ATOM 834 O O . ASP A 1 109 ? 5.283 3.546 1.220 1.00 94.12 109 ASP A O 1
ATOM 838 N N . VAL A 1 110 ? 6.280 1.593 0.772 1.00 86.31 110 VAL A N 1
ATOM 839 C CA . VAL A 1 110 ? 7.637 2.083 1.015 1.00 86.31 110 VAL A CA 1
ATOM 840 C C . VAL A 1 110 ? 8.603 1.483 0.007 1.00 86.31 110 VAL A C 1
ATOM 842 O O . VAL A 1 110 ? 8.672 0.268 -0.164 1.00 86.31 110 VAL A O 1
ATOM 845 N N . SER A 1 111 ? 9.394 2.339 -0.639 1.00 73.81 111 SER A N 1
ATOM 846 C CA . SER A 1 111 ? 10.489 1.891 -1.498 1.00 73.81 111 SER A CA 1
ATOM 847 C C . SER A 1 111 ? 11.607 1.281 -0.654 1.00 73.81 111 SER A C 1
ATOM 849 O O . SER A 1 111 ? 12.040 1.898 0.328 1.00 73.81 111 SER A O 1
ATOM 851 N N . LEU A 1 112 ? 12.118 0.122 -1.066 1.00 72.88 112 LEU A N 1
ATOM 852 C CA . LEU A 1 112 ? 13.321 -0.466 -0.487 1.00 72.88 112 LEU A CA 1
ATOM 853 C C . LEU A 1 112 ? 14.514 -0.447 -1.476 1.00 72.88 112 LEU A C 1
ATOM 855 O O . LEU A 1 112 ? 14.292 -0.438 -2.686 1.00 72.88 112 LEU A O 1
ATOM 859 N N . PRO A 1 113 ? 15.774 -0.478 -0.982 1.00 72.31 113 PRO A N 1
ATOM 860 C CA . PRO A 1 113 ? 16.142 -0.277 0.424 1.00 72.31 113 PRO A CA 1
ATOM 861 C C . PRO A 1 113 ? 15.628 1.078 0.916 1.00 72.31 113 PRO A C 1
ATOM 863 O O . PRO A 1 113 ? 15.373 1.970 0.105 1.00 72.31 113 PRO A O 1
ATOM 866 N N . PHE A 1 114 ? 15.404 1.213 2.227 1.00 75.81 114 PHE A N 1
ATOM 867 C CA . PHE A 1 114 ? 14.821 2.446 2.750 1.00 75.81 114 PHE A CA 1
ATOM 868 C C . PHE A 1 114 ? 15.609 3.670 2.252 1.00 75.81 114 PHE A C 1
ATOM 870 O O . PHE A 1 114 ? 16.843 3.617 2.182 1.00 75.81 114 PHE A O 1
ATOM 877 N N . PRO A 1 115 ? 14.928 4.787 1.943 1.00 70.56 115 PRO A N 1
ATOM 878 C CA . PRO A 1 115 ? 15.535 5.927 1.254 1.00 70.56 115 PRO A CA 1
ATOM 879 C C . PRO A 1 115 ? 16.608 6.659 2.077 1.00 70.56 115 PRO A C 1
ATOM 881 O O . PRO A 1 115 ? 17.266 7.568 1.578 1.00 70.56 115 PRO A O 1
ATOM 884 N N . SER A 1 116 ? 16.782 6.323 3.357 1.00 72.94 116 SER A N 1
ATOM 885 C CA . SER A 1 116 ? 17.766 6.942 4.248 1.00 72.94 116 SER A CA 1
ATOM 886 C C . SER A 1 116 ? 18.284 5.922 5.266 1.00 72.94 116 SER A C 1
ATOM 888 O O . SER A 1 116 ? 17.543 5.002 5.604 1.00 72.94 116 SER A O 1
ATOM 890 N N . PRO A 1 117 ? 19.519 6.039 5.782 1.00 70.44 117 PRO A N 1
ATOM 891 C CA . PRO A 1 117 ? 19.980 5.235 6.915 1.00 70.44 117 PRO A CA 1
ATOM 892 C C . PRO A 1 117 ? 19.144 5.492 8.185 1.00 70.44 117 PRO A C 1
ATOM 894 O O . PRO A 1 117 ? 18.707 6.629 8.379 1.00 70.44 117 PRO A O 1
ATOM 897 N N . PRO A 1 118 ? 18.951 4.497 9.075 1.00 74.44 118 PRO A N 1
ATOM 898 C CA . PRO A 1 118 ? 19.403 3.100 8.995 1.00 74.44 118 PRO A CA 1
ATOM 899 C C . PRO A 1 118 ? 18.529 2.228 8.069 1.00 74.44 118 PRO A C 1
ATOM 901 O O . PRO A 1 118 ? 17.419 1.834 8.407 1.00 74.44 118 PRO A O 1
ATOM 904 N N . ASN A 1 119 ? 19.054 1.848 6.906 1.00 70.69 119 ASN A N 1
ATOM 905 C CA . ASN A 1 119 ? 18.294 1.214 5.826 1.00 70.69 119 ASN A CA 1
ATOM 906 C C . ASN A 1 119 ? 18.341 -0.326 5.836 1.00 70.69 119 ASN A C 1
ATOM 908 O O . ASN A 1 119 ? 18.320 -0.947 4.773 1.00 70.69 119 ASN A O 1
ATOM 912 N N . ASP A 1 120 ? 18.392 -0.942 7.021 1.00 76.19 120 ASP A N 1
ATOM 913 C CA . ASP A 1 120 ? 18.389 -2.401 7.155 1.00 76.19 120 ASP A CA 1
ATOM 914 C C . ASP A 1 120 ? 17.029 -2.977 6.703 1.00 76.19 120 ASP A C 1
ATOM 916 O O . ASP A 1 120 ? 15.996 -2.654 7.302 1.00 76.19 120 ASP A O 1
ATOM 920 N N . PRO A 1 121 ? 16.989 -3.832 5.664 1.00 70.81 121 PRO A N 1
ATOM 921 C CA . PRO A 1 121 ? 15.745 -4.404 5.152 1.00 70.81 121 PRO A CA 1
ATOM 922 C C . PRO A 1 121 ? 15.013 -5.282 6.181 1.00 70.81 121 PRO A C 1
ATOM 924 O O . PRO A 1 121 ? 13.798 -5.458 6.078 1.00 70.81 121 PRO A O 1
ATOM 927 N N . THR A 1 122 ? 15.703 -5.803 7.202 1.00 80.44 122 THR A N 1
ATOM 928 C CA . THR A 1 122 ? 15.071 -6.579 8.283 1.00 80.44 122 THR A CA 1
ATOM 929 C C . THR A 1 122 ? 14.169 -5.721 9.175 1.00 80.44 122 THR A C 1
ATOM 931 O O . THR A 1 122 ? 13.200 -6.228 9.748 1.00 80.44 122 THR A O 1
ATOM 934 N N . ASN A 1 123 ? 14.398 -4.404 9.228 1.00 87.75 123 ASN A N 1
ATOM 935 C CA . ASN A 1 123 ? 13.566 -3.483 9.999 1.00 87.75 123 ASN A CA 1
ATOM 936 C C . ASN A 1 123 ? 12.129 -3.415 9.469 1.00 87.75 123 ASN A C 1
ATOM 938 O O . ASN A 1 123 ? 11.206 -3.221 10.260 1.00 87.75 123 ASN A O 1
ATOM 942 N N . LEU A 1 124 ? 11.906 -3.631 8.164 1.00 89.12 124 LEU A N 1
ATOM 943 C CA . LEU A 1 124 ? 10.547 -3.695 7.623 1.00 89.12 124 LEU A CA 1
ATOM 944 C C . LEU A 1 124 ? 9.774 -4.887 8.200 1.00 89.12 124 LEU A C 1
ATOM 946 O O . LEU A 1 124 ? 8.619 -4.736 8.592 1.00 89.12 124 LEU A O 1
ATOM 950 N N . ALA A 1 125 ? 10.412 -6.056 8.310 1.00 89.25 125 ALA A N 1
ATOM 951 C CA . ALA A 1 125 ? 9.787 -7.229 8.918 1.00 89.25 125 ALA A CA 1
ATOM 952 C C . ALA A 1 125 ? 9.442 -6.973 10.394 1.00 89.25 125 ALA A C 1
ATOM 954 O O . ALA A 1 125 ? 8.347 -7.319 10.840 1.00 89.25 125 ALA A O 1
ATOM 955 N N . SER A 1 126 ? 10.329 -6.299 11.133 1.00 91.94 126 SER A N 1
ATOM 956 C CA . SER A 1 126 ? 10.065 -5.878 12.514 1.00 91.94 126 SER A CA 1
ATOM 957 C C . SER A 1 126 ? 8.890 -4.896 12.607 1.00 91.94 126 SER A C 1
ATOM 959 O O . SER A 1 126 ? 8.014 -5.078 13.449 1.00 91.94 126 SER A O 1
ATOM 961 N N . LEU A 1 127 ? 8.823 -3.894 11.721 1.00 95.31 127 LEU A N 1
ATOM 962 C CA . LEU A 1 127 ? 7.705 -2.943 11.636 1.00 95.31 127 LEU A CA 1
ATOM 963 C C . LEU A 1 127 ? 6.376 -3.653 11.377 1.00 95.31 127 LEU A C 1
ATOM 965 O O . LEU A 1 127 ? 5.412 -3.423 12.105 1.00 95.31 127 LEU A O 1
ATOM 969 N N . LEU A 1 128 ? 6.336 -4.547 10.388 1.00 95.88 128 LEU A N 1
ATOM 970 C CA . LEU A 1 128 ? 5.137 -5.313 10.049 1.00 95.88 128 LEU A CA 1
ATOM 971 C C . LEU A 1 128 ? 4.722 -6.262 11.175 1.00 95.88 128 LEU A C 1
ATOM 973 O O . LEU A 1 128 ? 3.535 -6.384 11.453 1.00 95.88 128 LEU A O 1
ATOM 977 N N . THR A 1 129 ? 5.681 -6.876 11.871 1.00 96.25 129 THR A N 1
ATOM 978 C CA . THR A 1 129 ? 5.400 -7.725 13.039 1.00 96.25 129 THR A CA 1
ATOM 979 C C . THR A 1 129 ? 4.750 -6.914 14.164 1.00 96.25 129 THR A C 1
ATOM 981 O O . THR A 1 129 ? 3.747 -7.340 14.738 1.00 96.25 129 THR A O 1
ATOM 984 N N . THR A 1 130 ? 5.276 -5.719 14.464 1.00 98.31 130 THR A N 1
ATOM 985 C CA . THR A 1 130 ? 4.684 -4.812 15.463 1.00 98.31 130 THR A CA 1
ATOM 986 C C . THR A 1 130 ? 3.313 -4.289 15.025 1.00 98.31 130 THR A C 1
ATOM 988 O O . THR A 1 130 ? 2.414 -4.170 15.852 1.00 98.31 130 THR A O 1
ATOM 991 N N . LEU A 1 131 ? 3.115 -4.010 13.734 1.00 98.44 131 LEU A N 1
ATOM 992 C CA . LEU A 1 131 ? 1.809 -3.611 13.208 1.00 98.44 131 LEU A CA 1
ATOM 993 C C . LEU A 1 131 ? 0.786 -4.749 13.348 1.00 98.44 131 LEU A C 1
ATOM 995 O O . LEU A 1 131 ? -0.311 -4.541 13.867 1.00 98.44 131 LEU A O 1
ATOM 999 N N . ARG A 1 132 ? 1.164 -5.971 12.959 1.00 98.00 132 ARG A N 1
ATOM 1000 C CA . ARG A 1 132 ? 0.321 -7.172 13.040 1.00 98.00 132 ARG A CA 1
ATOM 1001 C C . ARG A 1 132 ? -0.125 -7.478 14.463 1.00 98.00 132 ARG A C 1
ATOM 1003 O O . ARG A 1 132 ? -1.292 -7.800 14.672 1.00 98.00 132 ARG A O 1
ATOM 1010 N N . SER A 1 133 ? 0.761 -7.321 15.448 1.00 98.25 133 SER A N 1
ATOM 1011 C CA . SER A 1 133 ? 0.415 -7.569 16.853 1.00 98.25 133 SER A CA 1
ATOM 1012 C C . SER A 1 133 ? -0.647 -6.611 17.407 1.00 98.25 133 SER A C 1
ATOM 1014 O O . SER A 1 133 ? -1.296 -6.948 18.395 1.00 98.25 133 SER A O 1
ATOM 1016 N N . LYS A 1 134 ? -0.851 -5.447 16.774 1.00 98.19 134 LYS A N 1
ATOM 1017 C CA . LYS A 1 134 ? -1.894 -4.475 17.131 1.00 98.19 134 LYS A CA 1
ATOM 1018 C C . LYS A 1 134 ? -3.169 -4.633 16.307 1.00 98.19 134 LYS A C 1
ATOM 1020 O O . LYS A 1 134 ? -4.251 -4.560 16.870 1.00 98.19 134 LYS A O 1
ATOM 1025 N N . LEU A 1 135 ? -3.052 -4.835 14.995 1.00 98.38 135 LEU A N 1
ATOM 1026 C CA . LEU A 1 135 ? -4.203 -4.802 14.084 1.00 98.38 135 LEU A CA 1
ATOM 1027 C C . LEU A 1 135 ? -4.955 -6.134 14.009 1.00 98.38 135 LEU A C 1
ATOM 1029 O O . LEU A 1 135 ? -6.183 -6.144 14.010 1.00 98.38 135 LEU A O 1
ATOM 1033 N N . THR A 1 136 ? -4.243 -7.263 13.961 1.00 97.12 136 THR A N 1
ATOM 1034 C CA . THR A 1 136 ? -4.878 -8.575 13.771 1.00 97.12 136 THR A CA 1
ATOM 1035 C C . THR A 1 136 ? -5.812 -8.977 14.921 1.00 97.12 136 THR A C 1
ATOM 1037 O O . THR A 1 136 ? -6.888 -9.495 14.620 1.00 97.12 136 THR A O 1
ATOM 1040 N N . PRO A 1 137 ? -5.487 -8.740 16.211 1.00 98.25 137 PRO A N 1
ATOM 1041 C CA . PRO A 1 137 ? -6.418 -9.031 17.308 1.00 98.25 137 PRO A CA 1
ATOM 1042 C C . PRO A 1 137 ? -7.752 -8.277 17.210 1.00 98.25 137 PRO A C 1
ATOM 1044 O O . PRO A 1 137 ? -8.772 -8.793 17.653 1.00 98.25 137 PRO A O 1
ATOM 1047 N N . GLU A 1 138 ? -7.747 -7.100 16.583 1.00 97.88 138 GLU A N 1
ATOM 1048 C CA . GLU A 1 138 ? -8.925 -6.251 16.352 1.00 97.88 138 GLU A CA 1
ATOM 1049 C C . GLU A 1 138 ? -9.634 -6.581 15.019 1.00 97.88 138 GLU A C 1
ATOM 1051 O O . GLU A 1 138 ? -10.595 -5.925 14.623 1.00 97.88 138 GLU A O 1
ATOM 1056 N N . GLY A 1 139 ? -9.175 -7.616 14.305 1.00 97.75 139 GLY A N 1
ATOM 1057 C CA . GLY A 1 139 ? -9.755 -8.058 13.035 1.00 97.75 139 GLY A CA 1
ATOM 1058 C C . GLY A 1 139 ? -9.406 -7.174 11.835 1.00 97.75 139 GLY A C 1
ATOM 1059 O O . GLY A 1 139 ? -10.096 -7.240 10.815 1.00 97.75 139 GLY A O 1
ATOM 1060 N N . HIS A 1 140 ? -8.359 -6.351 11.939 1.00 98.56 140 HIS A N 1
ATOM 1061 C CA . HIS A 1 140 ? -7.920 -5.458 10.869 1.00 98.56 140 HIS A CA 1
ATOM 1062 C C . HIS A 1 140 ? -6.862 -6.091 9.961 1.00 98.56 140 HIS A C 1
ATOM 1064 O O . HIS A 1 140 ? -6.026 -6.885 10.401 1.00 98.56 140 HIS A O 1
ATOM 1070 N N . LEU A 1 141 ? -6.904 -5.694 8.689 1.00 98.69 141 LEU A N 1
ATOM 1071 C CA . LEU A 1 141 ? -6.062 -6.212 7.615 1.00 98.69 141 LEU A CA 1
ATOM 1072 C C . LEU A 1 141 ? -4.756 -5.421 7.481 1.00 98.69 141 LEU A C 1
ATOM 1074 O O . LEU A 1 141 ? -4.686 -4.229 7.795 1.00 98.69 141 LEU A O 1
ATOM 1078 N N . ILE A 1 142 ? -3.729 -6.076 6.950 1.00 98.62 142 ILE A N 1
ATOM 1079 C CA . ILE A 1 142 ? -2.439 -5.478 6.613 1.00 98.62 142 ILE A CA 1
ATOM 1080 C C . ILE A 1 142 ? -2.052 -5.908 5.204 1.00 98.62 142 ILE A C 1
ATOM 1082 O O . ILE A 1 142 ? -1.922 -7.099 4.933 1.00 98.62 142 ILE A O 1
ATOM 1086 N N . SER A 1 143 ? -1.771 -4.959 4.320 1.00 98.31 143 SER A N 1
ATOM 1087 C CA . SER A 1 143 ? -1.125 -5.246 3.037 1.00 98.31 143 SER A CA 1
ATOM 1088 C C . SER A 1 143 ? 0.154 -4.429 2.863 1.00 98.31 143 SER A C 1
ATOM 1090 O O . SER A 1 143 ? 0.449 -3.514 3.638 1.00 98.31 143 SER A O 1
ATOM 1092 N N . LEU A 1 144 ? 0.972 -4.829 1.897 1.00 96.25 144 LEU A N 1
ATOM 1093 C CA . LEU A 1 144 ? 2.219 -4.148 1.566 1.00 96.25 144 LEU A CA 1
ATOM 1094 C C . LEU A 1 144 ? 2.322 -3.994 0.052 1.00 96.25 144 LEU A C 1
ATOM 1096 O O . LEU A 1 144 ? 2.255 -4.989 -0.676 1.00 96.25 144 LEU A O 1
ATOM 1100 N N . ALA A 1 145 ? 2.561 -2.766 -0.401 1.00 94.69 145 ALA A N 1
ATOM 1101 C CA . ALA A 1 145 ? 2.957 -2.506 -1.772 1.00 94.69 145 ALA A CA 1
ATOM 1102 C C . ALA A 1 145 ? 4.435 -2.879 -1.963 1.00 94.69 145 ALA A C 1
ATOM 1104 O O . ALA A 1 145 ? 5.297 -2.494 -1.170 1.00 94.69 145 ALA A O 1
ATOM 1105 N N . VAL A 1 146 ? 4.724 -3.652 -3.006 1.00 92.12 146 VAL A N 1
ATOM 1106 C CA . VAL A 1 146 ? 6.062 -4.183 -3.303 1.00 92.12 146 VAL A CA 1
ATOM 1107 C C . VAL A 1 146 ? 6.413 -3.932 -4.766 1.00 92.12 146 VAL A C 1
ATOM 1109 O O . VAL A 1 146 ? 5.528 -3.914 -5.624 1.00 92.12 146 VAL A O 1
ATOM 1112 N N . SER A 1 147 ? 7.691 -3.722 -5.088 1.00 88.94 147 SER A N 1
ATOM 1113 C CA . SER A 1 147 ? 8.080 -3.465 -6.480 1.00 88.94 147 SER A CA 1
ATOM 1114 C C . SER A 1 147 ? 7.887 -4.688 -7.375 1.00 88.94 147 SER A C 1
ATOM 1116 O O . SER A 1 147 ? 7.831 -5.832 -6.918 1.00 88.94 147 SER A O 1
ATOM 1118 N N . ALA A 1 148 ? 7.842 -4.458 -8.684 1.00 87.56 148 ALA A N 1
ATOM 1119 C CA . ALA A 1 148 ? 7.787 -5.540 -9.654 1.00 87.56 148 ALA A CA 1
ATOM 1120 C C . ALA A 1 148 ? 9.007 -6.478 -9.562 1.00 87.56 148 ALA A C 1
ATOM 1122 O O . ALA A 1 148 ? 8.853 -7.694 -9.541 1.00 87.56 148 ALA A O 1
ATOM 1123 N N . THR A 1 149 ? 10.227 -5.944 -9.489 1.00 78.88 149 THR A N 1
ATOM 1124 C CA . THR A 1 149 ? 11.447 -6.766 -9.571 1.00 78.88 149 THR A CA 1
ATOM 1125 C C . THR A 1 149 ? 11.766 -7.493 -8.265 1.00 78.88 149 THR A C 1
ATOM 1127 O O . THR A 1 149 ? 12.460 -8.513 -8.288 1.00 78.88 149 THR A O 1
ATOM 1130 N N . GLY A 1 150 ? 11.298 -6.970 -7.124 1.00 73.44 150 GLY A N 1
ATOM 1131 C CA . GLY A 1 150 ? 11.556 -7.529 -5.795 1.00 73.44 150 GLY A CA 1
ATOM 1132 C C . GLY A 1 150 ? 13.047 -7.619 -5.441 1.00 73.44 150 GLY A C 1
ATOM 1133 O O . GLY A 1 150 ? 13.439 -8.380 -4.557 1.00 73.44 150 GLY A O 1
ATOM 1134 N N . SER A 1 151 ? 13.896 -6.884 -6.159 1.00 72.06 151 SER A N 1
ATOM 1135 C CA . SER A 1 151 ? 15.362 -6.934 -6.068 1.00 72.06 151 SER A CA 1
ATOM 1136 C C . SER A 1 151 ? 15.902 -6.421 -4.733 1.00 72.06 151 SER A C 1
ATOM 1138 O O . SER A 1 151 ? 16.955 -6.847 -4.269 1.00 72.06 151 SER A O 1
ATOM 1140 N N . GLU A 1 152 ? 15.165 -5.512 -4.114 1.00 73.19 152 GLU A N 1
ATOM 1141 C CA . GLU A 1 152 ? 15.417 -4.910 -2.807 1.00 73.19 152 GLU A CA 1
ATOM 1142 C C . GLU A 1 152 ? 15.254 -5.867 -1.620 1.00 73.19 152 GLU A C 1
ATOM 1144 O O . GLU A 1 152 ? 15.764 -5.599 -0.531 1.00 73.19 152 GLU A O 1
ATOM 1149 N N . TYR A 1 153 ? 14.557 -6.989 -1.804 1.00 70.62 153 TYR A N 1
ATOM 1150 C CA . TYR A 1 153 ? 14.398 -8.001 -0.774 1.00 70.62 153 TYR A CA 1
ATOM 1151 C C . TYR A 1 153 ? 15.598 -8.945 -0.888 1.00 70.62 153 TYR A C 1
ATOM 1153 O O . TYR A 1 153 ? 15.546 -9.974 -1.555 1.00 70.62 153 TYR A O 1
ATOM 1161 N N . VAL A 1 154 ? 16.707 -8.526 -0.261 1.00 56.00 154 VAL A N 1
ATOM 1162 C CA . VAL A 1 154 ? 18.097 -9.030 -0.386 1.00 56.00 154 VAL A CA 1
ATOM 1163 C C . VAL A 1 154 ? 18.257 -10.562 -0.258 1.00 56.00 154 VAL A C 1
ATOM 1165 O O . VAL A 1 154 ? 19.292 -11.113 -0.627 1.00 56.00 154 VAL A O 1
ATOM 1168 N N . SER A 1 155 ? 17.233 -11.290 0.195 1.00 61.78 155 SER A N 1
ATOM 1169 C CA . SER A 1 155 ? 17.170 -12.752 0.126 1.00 61.78 155 SER A CA 1
ATOM 1170 C C . SER A 1 155 ? 15.742 -13.246 -0.139 1.00 61.78 155 SER A C 1
ATOM 1172 O O . SER A 1 155 ? 14.773 -12.592 0.253 1.00 61.78 155 SER A O 1
ATOM 1174 N N . SER A 1 156 ? 15.602 -14.440 -0.727 1.00 53.84 156 SER A N 1
ATOM 1175 C CA . SER A 1 156 ? 14.303 -15.123 -0.861 1.00 53.84 156 SER A CA 1
ATOM 1176 C C . SER A 1 156 ? 13.604 -15.289 0.496 1.00 53.84 156 SER A C 1
ATOM 1178 O O . SER A 1 156 ? 12.409 -15.036 0.618 1.00 53.84 156 SER A O 1
ATOM 1180 N N . SER A 1 157 ? 14.366 -15.582 1.556 1.00 57.81 157 SER A N 1
ATOM 1181 C CA . SER A 1 157 ? 13.859 -15.633 2.932 1.00 57.81 157 SER A CA 1
ATOM 1182 C C . SER A 1 157 ? 13.279 -14.307 3.431 1.00 57.81 157 SER A C 1
ATOM 1184 O O . SER A 1 157 ? 12.333 -14.320 4.213 1.00 57.81 157 SER A O 1
ATOM 1186 N N . SER A 1 158 ? 13.788 -13.157 2.983 1.00 77.62 158 SER A N 1
ATOM 1187 C CA . SER A 1 158 ? 13.308 -11.854 3.456 1.00 77.62 158 SER A CA 1
ATOM 1188 C C . SER A 1 158 ? 11.883 -11.572 2.984 1.00 77.62 158 SER A C 1
ATOM 1190 O O . SER A 1 158 ? 11.049 -11.170 3.794 1.00 77.62 158 SER A O 1
ATOM 1192 N N . ILE A 1 159 ? 11.574 -11.821 1.706 1.00 85.75 159 ILE A N 1
ATOM 1193 C CA . ILE A 1 159 ? 10.236 -11.537 1.175 1.00 85.75 159 ILE A CA 1
ATOM 1194 C C . ILE A 1 159 ? 9.195 -12.561 1.634 1.00 85.75 159 ILE A C 1
ATOM 1196 O O . ILE A 1 159 ? 8.070 -12.175 1.935 1.00 85.75 159 ILE A O 1
ATOM 1200 N N . ALA A 1 160 ? 9.563 -13.839 1.781 1.00 87.69 160 ALA A N 1
ATOM 1201 C CA . ALA A 1 160 ? 8.669 -14.845 2.353 1.00 87.69 160 ALA A CA 1
ATOM 1202 C C . ALA A 1 160 ? 8.290 -14.506 3.807 1.00 87.69 160 ALA A C 1
ATOM 1204 O O . ALA A 1 160 ? 7.113 -14.552 4.166 1.00 87.69 160 ALA A O 1
ATOM 1205 N N . CYS A 1 161 ? 9.261 -14.093 4.629 1.00 86.75 161 CYS A N 1
ATOM 1206 C CA . CYS A 1 161 ? 9.004 -13.650 6.001 1.00 86.75 161 CYS A CA 1
ATOM 1207 C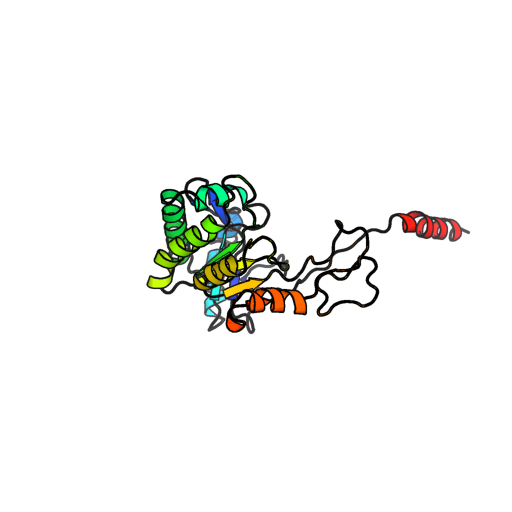 C . CYS A 1 161 ? 8.133 -12.388 6.050 1.00 86.75 161 CYS A C 1
ATOM 1209 O O . CYS A 1 161 ? 7.203 -12.324 6.850 1.00 86.75 161 CYS A O 1
ATOM 1211 N N . ILE A 1 162 ? 8.392 -11.404 5.181 1.00 89.38 162 ILE A N 1
ATOM 1212 C CA . ILE A 1 162 ? 7.558 -10.198 5.049 1.00 89.38 162 ILE A CA 1
ATOM 1213 C C . ILE A 1 162 ? 6.124 -10.577 4.671 1.00 89.38 162 ILE A C 1
ATOM 1215 O O . ILE A 1 162 ? 5.181 -10.140 5.329 1.00 89.38 162 ILE A O 1
ATOM 1219 N N . ALA A 1 163 ? 5.958 -11.442 3.668 1.00 92.44 163 ALA A N 1
ATOM 1220 C CA . ALA A 1 163 ? 4.651 -11.896 3.220 1.00 92.44 163 ALA A CA 1
ATOM 1221 C C . ALA A 1 163 ? 3.879 -12.598 4.340 1.00 92.44 163 ALA A C 1
ATOM 1223 O O . ALA A 1 163 ? 2.665 -12.468 4.404 1.00 92.44 163 ALA A O 1
ATOM 1224 N N . GLN A 1 164 ? 4.536 -13.318 5.255 1.00 92.38 164 GLN A N 1
ATOM 1225 C CA . GLN A 1 164 ? 3.864 -13.925 6.412 1.00 92.38 164 GLN A CA 1
ATOM 1226 C C . GLN A 1 164 ? 3.287 -12.892 7.388 1.00 92.38 164 GLN A C 1
ATOM 1228 O O . GLN A 1 164 ? 2.316 -13.205 8.074 1.00 92.38 164 GLN A O 1
ATOM 1233 N N . GLN A 1 165 ? 3.840 -11.676 7.435 1.00 94.31 165 GLN A N 1
ATOM 1234 C CA . GLN A 1 165 ? 3.356 -10.614 8.319 1.00 94.31 165 GLN A CA 1
ATOM 1235 C C . GLN A 1 165 ? 2.171 -9.831 7.744 1.00 94.31 165 GLN A C 1
ATOM 1237 O O . GLN A 1 165 ? 1.463 -9.180 8.510 1.00 94.31 165 GLN A O 1
ATOM 1242 N N . THR A 1 166 ? 1.883 -9.951 6.449 1.00 96.19 166 THR A N 1
ATOM 1243 C CA . THR A 1 166 ? 0.740 -9.297 5.792 1.00 96.19 166 THR A CA 1
ATOM 1244 C C . THR A 1 166 ? -0.374 -10.294 5.465 1.00 96.19 166 THR A C 1
ATOM 1246 O O . THR A 1 166 ? -0.201 -11.507 5.604 1.00 96.19 166 THR A O 1
ATOM 1249 N N . ASP A 1 167 ? -1.539 -9.809 5.053 1.00 98.06 167 ASP A N 1
ATOM 1250 C CA . ASP A 1 167 ? -2.623 -10.605 4.474 1.00 98.06 167 ASP A CA 1
ATOM 1251 C C . ASP A 1 167 ? -2.383 -10.852 2.980 1.00 98.06 167 ASP A C 1
ATOM 1253 O O . ASP A 1 167 ? -2.556 -11.972 2.505 1.00 98.06 167 ASP A O 1
ATOM 1257 N N . TRP A 1 168 ? -1.890 -9.847 2.252 1.00 97.88 168 TRP A N 1
ATOM 1258 C CA . TRP A 1 168 ? -1.422 -9.978 0.868 1.00 97.88 168 TRP A CA 1
ATOM 1259 C C . TRP A 1 168 ? -0.349 -8.931 0.533 1.00 97.88 168 TRP A C 1
ATOM 1261 O O . TRP A 1 168 ? -0.043 -8.041 1.332 1.00 97.88 168 TRP A O 1
ATOM 1271 N N . LEU A 1 169 ? 0.253 -9.075 -0.646 1.00 96.44 169 LEU A N 1
ATOM 1272 C CA . LEU A 1 169 ? 1.184 -8.132 -1.254 1.00 96.44 169 LEU A CA 1
ATOM 1273 C C . LEU A 1 169 ? 0.553 -7.543 -2.517 1.00 96.44 169 LEU A C 1
ATOM 1275 O O . LEU A 1 169 ? 0.069 -8.291 -3.369 1.00 96.44 169 LEU A O 1
ATOM 1279 N N . ASN A 1 170 ? 0.610 -6.223 -2.662 1.00 96.75 170 ASN A N 1
ATOM 1280 C CA . ASN A 1 170 ? 0.279 -5.531 -3.901 1.00 96.75 170 ASN A CA 1
ATOM 1281 C C . ASN A 1 170 ? 1.553 -5.329 -4.717 1.00 96.75 170 ASN A C 1
ATOM 1283 O O . ASN A 1 170 ? 2.346 -4.430 -4.444 1.00 96.75 170 ASN A O 1
ATOM 1287 N N . ILE A 1 171 ? 1.762 -6.171 -5.727 1.00 94.94 171 ILE A N 1
ATOM 1288 C CA . ILE A 1 171 ? 2.905 -6.032 -6.626 1.00 94.94 171 ILE A CA 1
ATOM 1289 C C . ILE A 1 171 ? 2.619 -4.875 -7.581 1.00 94.94 171 ILE A C 1
ATOM 1291 O O . ILE A 1 171 ? 1.707 -4.957 -8.404 1.00 94.94 171 ILE A O 1
ATOM 1295 N N . LEU A 1 172 ? 3.423 -3.818 -7.515 1.00 93.25 172 LEU A N 1
ATOM 1296 C CA . LEU A 1 172 ? 3.382 -2.669 -8.421 1.00 93.25 172 LEU A CA 1
ATOM 1297 C C . LEU A 1 172 ? 3.970 -3.069 -9.786 1.00 93.25 172 LEU A C 1
ATOM 1299 O O . LEU A 1 172 ? 5.056 -2.641 -10.168 1.00 93.25 172 LEU A O 1
ATOM 1303 N N . ALA A 1 173 ? 3.277 -3.966 -10.491 1.00 92.19 173 ALA A N 1
ATOM 1304 C CA . ALA A 1 173 ? 3.745 -4.678 -11.678 1.00 92.19 173 ALA A CA 1
ATOM 1305 C C . ALA A 1 173 ? 3.612 -3.837 -12.962 1.00 92.19 173 ALA A C 1
ATOM 1307 O O . ALA A 1 173 ? 2.968 -4.204 -13.943 1.00 92.19 173 ALA A O 1
ATOM 1308 N N . TYR A 1 174 ? 4.200 -2.653 -12.922 1.00 91.88 174 TYR A N 1
ATOM 1309 C CA . TYR A 1 174 ? 4.231 -1.667 -13.992 1.00 91.88 174 TYR A CA 1
ATOM 1310 C C . TYR A 1 174 ? 5.501 -0.830 -13.852 1.00 91.88 174 TYR A C 1
ATOM 1312 O O . TYR A 1 174 ? 6.328 -1.097 -12.985 1.00 91.88 174 TYR A O 1
ATOM 1320 N N . ASP A 1 175 ? 5.689 0.152 -14.734 1.00 89.88 175 ASP A N 1
ATOM 1321 C CA . ASP A 1 175 ? 6.946 0.902 -14.826 1.00 89.88 175 ASP A CA 1
ATOM 1322 C C . ASP A 1 175 ? 8.158 -0.001 -15.123 1.00 89.88 175 ASP A C 1
ATOM 1324 O O . ASP A 1 175 ? 9.284 0.297 -14.744 1.00 89.88 175 ASP A O 1
ATOM 1328 N N . LEU A 1 176 ? 7.944 -1.084 -15.880 1.00 89.88 176 LEU A N 1
ATOM 1329 C CA . LEU A 1 176 ? 9.019 -1.940 -16.403 1.00 89.88 176 LEU A CA 1
ATOM 1330 C C . LEU A 1 176 ? 9.749 -1.302 -17.601 1.00 89.88 176 LEU A C 1
ATOM 1332 O O . LEU A 1 176 ? 10.765 -1.813 -18.071 1.00 89.88 176 LEU A O 1
ATOM 1336 N N . ALA A 1 177 ? 9.222 -0.178 -18.091 1.00 88.56 177 ALA A N 1
ATOM 1337 C CA . ALA A 1 177 ? 9.822 0.677 -19.100 1.00 88.56 177 ALA A CA 1
ATOM 1338 C C . ALA A 1 177 ? 9.495 2.148 -18.822 1.00 88.56 177 ALA A C 1
ATOM 1340 O O . ALA A 1 177 ? 8.360 2.472 -18.452 1.00 88.56 177 ALA A O 1
ATOM 1341 N N . GLY A 1 178 ? 10.436 3.057 -19.074 1.00 88.00 178 GLY A N 1
ATOM 1342 C CA . GLY A 1 178 ? 10.208 4.484 -18.863 1.00 88.00 178 GLY A CA 1
ATOM 1343 C C . GLY A 1 178 ? 11.269 5.401 -19.457 1.00 88.00 178 GLY A C 1
ATOM 1344 O O . GLY A 1 178 ? 12.119 4.995 -20.238 1.00 88.00 178 GLY A O 1
ATOM 1345 N N . SER A 1 179 ? 11.209 6.680 -19.080 1.00 86.81 179 SER A N 1
ATOM 1346 C CA . SER A 1 179 ? 12.127 7.723 -19.568 1.00 86.81 179 SER A CA 1
ATOM 1347 C C . SER A 1 179 ? 13.574 7.553 -19.095 1.00 86.81 179 SER A C 1
ATOM 1349 O O . SER A 1 179 ? 14.448 8.284 -19.542 1.00 86.81 179 SER A O 1
ATOM 1351 N N . TRP A 1 180 ? 13.807 6.644 -18.151 1.00 86.38 180 TRP A N 1
ATOM 1352 C CA . TRP A 1 180 ? 15.128 6.267 -17.652 1.00 86.38 180 TRP A CA 1
ATOM 1353 C C . TRP A 1 180 ? 15.817 5.212 -18.528 1.00 86.38 180 TRP A C 1
ATOM 1355 O O . TRP A 1 180 ? 17.005 4.963 -18.339 1.00 86.38 180 TRP A O 1
ATOM 1365 N N . ASP A 1 181 ? 15.103 4.599 -19.476 1.00 84.38 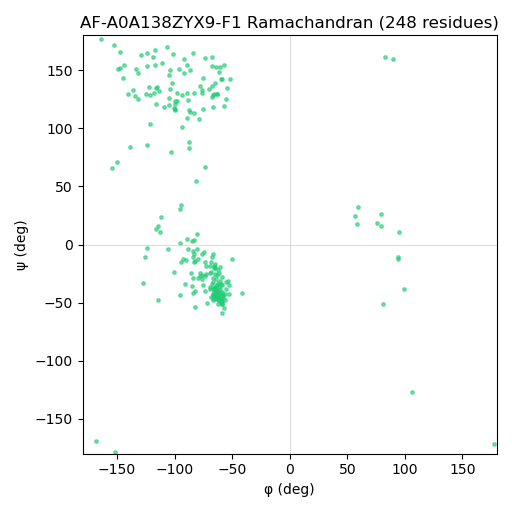181 ASP A N 1
ATOM 1366 C CA . ASP A 1 181 ? 15.674 3.615 -20.390 1.00 84.38 181 ASP A CA 1
ATOM 1367 C C . ASP A 1 181 ? 16.286 4.274 -21.627 1.00 84.38 181 ASP A C 1
ATOM 1369 O O . ASP A 1 181 ? 15.787 5.275 -22.141 1.00 84.38 181 ASP A O 1
ATOM 1373 N N . ALA A 1 182 ? 17.322 3.639 -22.180 1.00 85.25 182 ALA A N 1
ATOM 1374 C CA . ALA A 1 182 ? 17.923 4.056 -23.448 1.00 85.25 182 ALA A CA 1
ATOM 1375 C C . ALA A 1 182 ? 17.007 3.811 -24.666 1.00 85.25 182 ALA A C 1
ATOM 1377 O O . ALA A 1 182 ? 17.146 4.472 -25.693 1.00 85.25 182 ALA A O 1
ATOM 1378 N N . TYR A 1 183 ? 16.073 2.862 -24.557 1.00 86.31 183 TYR A N 1
ATOM 1379 C CA . TYR A 1 183 ? 15.126 2.500 -25.611 1.00 86.31 183 TYR A CA 1
ATOM 1380 C C . TYR A 1 183 ? 13.693 2.622 -25.104 1.00 86.31 183 TYR A C 1
ATOM 1382 O O . TYR A 1 183 ? 13.419 2.425 -23.919 1.00 86.31 183 TYR A O 1
ATOM 1390 N N . THR A 1 184 ? 12.750 2.859 -26.011 1.00 87.25 184 THR A N 1
ATOM 1391 C CA . THR A 1 184 ? 11.324 2.743 -25.690 1.00 87.25 184 THR A CA 1
ATOM 1392 C C . THR A 1 184 ? 10.958 1.286 -25.413 1.00 87.25 184 THR A C 1
ATOM 1394 O O . THR A 1 184 ? 11.608 0.364 -25.905 1.00 87.25 184 THR A O 1
ATOM 1397 N N . GLY A 1 185 ? 9.917 1.064 -24.615 1.00 88.06 185 GLY A N 1
ATOM 1398 C CA . GLY A 1 185 ? 9.437 -0.280 -24.322 1.00 88.06 185 GLY A CA 1
ATOM 1399 C C . GLY A 1 185 ? 8.045 -0.283 -23.717 1.00 88.06 185 GLY A C 1
ATOM 1400 O O . GLY A 1 185 ? 7.435 0.765 -23.492 1.00 88.06 185 GLY A O 1
ATOM 1401 N N . PHE A 1 186 ? 7.531 -1.485 -23.483 1.00 90.31 186 PHE A N 1
ATOM 1402 C CA . PHE A 1 186 ? 6.205 -1.681 -22.913 1.00 90.31 186 PHE A CA 1
ATOM 1403 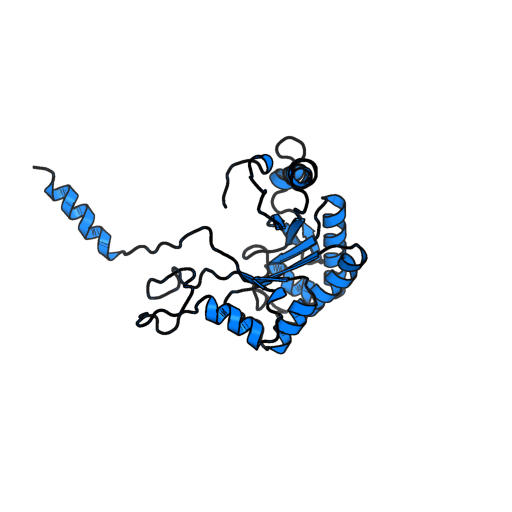C C . PHE A 1 186 ? 6.229 -1.436 -21.406 1.00 90.31 186 PHE A C 1
ATOM 1405 O O . PHE A 1 186 ? 7.112 -1.918 -20.708 1.00 90.31 186 PHE A O 1
ATOM 1412 N N . LEU A 1 187 ? 5.223 -0.719 -20.902 1.00 90.50 187 LEU A N 1
ATOM 1413 C CA . LEU A 1 187 ? 5.111 -0.359 -19.486 1.00 90.50 187 LEU A CA 1
ATOM 1414 C C . LEU A 1 187 ? 5.008 -1.578 -18.552 1.00 90.50 187 LEU A C 1
ATOM 1416 O O . LEU A 1 187 ? 5.501 -1.539 -17.428 1.00 90.50 187 LEU A O 1
ATOM 1420 N N . ALA A 1 188 ? 4.315 -2.619 -19.014 1.00 92.94 188 ALA A N 1
ATOM 1421 C CA . ALA A 1 188 ? 3.966 -3.816 -18.254 1.00 92.94 188 ALA A CA 1
ATOM 1422 C C . ALA A 1 188 ? 3.753 -5.009 -19.217 1.00 92.94 188 ALA A C 1
ATOM 1424 O O . ALA A 1 188 ? 2.614 -5.437 -19.418 1.00 92.94 188 ALA A O 1
ATOM 1425 N N . PRO A 1 189 ? 4.799 -5.490 -19.920 1.00 92.00 189 PRO A N 1
ATOM 1426 C CA . PRO A 1 189 ? 4.659 -6.595 -20.864 1.00 92.00 189 PRO A CA 1
ATOM 1427 C C . PRO A 1 189 ? 4.316 -7.891 -20.123 1.00 92.00 189 PRO A C 1
ATOM 1429 O O . PRO A 1 189 ? 5.009 -8.260 -19.178 1.00 92.00 189 PRO A O 1
ATOM 1432 N N . LEU A 1 190 ? 3.262 -8.592 -20.557 1.00 92.31 190 LEU A N 1
ATOM 1433 C CA . LEU A 1 190 ? 2.847 -9.856 -19.934 1.00 92.31 190 LEU A CA 1
ATOM 1434 C C . LEU A 1 190 ? 3.964 -10.909 -19.983 1.00 92.31 190 LEU A C 1
ATOM 1436 O O . LEU A 1 190 ? 4.221 -11.565 -18.982 1.00 92.31 190 LEU A O 1
ATOM 1440 N N . GLU A 1 191 ? 4.642 -11.001 -21.128 1.00 92.44 191 GLU A N 1
ATOM 1441 C CA . GLU A 1 191 ? 5.734 -11.935 -21.411 1.00 92.44 191 GLU A CA 1
ATOM 1442 C C . GLU A 1 191 ? 6.950 -11.198 -21.976 1.00 92.44 191 GLU A C 1
ATOM 1444 O O . GLU A 1 191 ? 6.837 -10.066 -22.462 1.00 92.44 191 GLU A O 1
ATOM 1449 N N . ARG A 1 192 ? 8.118 -11.852 -21.958 1.00 88.75 192 ARG A N 1
ATOM 1450 C CA . ARG A 1 192 ? 9.320 -11.320 -22.612 1.00 88.75 192 ARG A CA 1
ATOM 1451 C C . ARG A 1 192 ? 9.099 -11.094 -24.103 1.00 88.75 192 ARG A C 1
ATOM 1453 O O . ARG A 1 192 ? 8.494 -11.904 -24.803 1.00 88.75 192 ARG A O 1
ATOM 1460 N N . ILE A 1 193 ? 9.690 -10.014 -24.602 1.00 85.62 193 ILE A N 1
ATOM 1461 C CA . ILE A 1 193 ? 9.620 -9.638 -26.011 1.00 85.62 193 ILE A CA 1
ATOM 1462 C C . ILE A 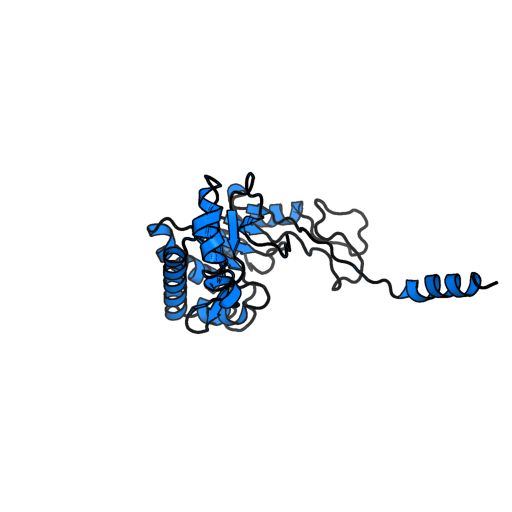1 193 ? 10.909 -10.072 -26.697 1.00 85.62 193 ILE A C 1
ATOM 1464 O O . ILE A 1 193 ? 12.001 -9.601 -26.376 1.00 85.62 193 ILE A O 1
ATOM 1468 N N . GLN A 1 194 ? 10.784 -10.983 -27.659 1.00 85.31 194 GLN A N 1
ATOM 1469 C CA . GLN A 1 194 ? 11.915 -11.408 -28.472 1.00 85.31 194 GLN A CA 1
ATOM 1470 C C . GLN A 1 194 ? 12.448 -10.227 -29.294 1.00 85.31 194 GLN A C 1
ATOM 1472 O O . GLN A 1 194 ? 11.693 -9.561 -29.999 1.00 85.31 194 GLN A O 1
ATOM 1477 N N . GLY A 1 195 ? 13.760 -9.996 -29.225 1.00 83.88 195 GLY A N 1
ATOM 1478 C CA . GLY A 1 195 ? 14.411 -8.912 -29.962 1.00 83.88 195 GLY A CA 1
ATOM 1479 C C . GLY A 1 195 ? 14.255 -7.527 -29.331 1.00 83.88 195 GLY A C 1
ATOM 1480 O O . GLY A 1 195 ? 14.512 -6.543 -30.020 1.00 83.88 195 GLY A O 1
ATOM 1481 N N . ASP A 1 196 ? 13.857 -7.427 -28.054 1.00 85.06 196 ASP A N 1
ATOM 1482 C CA . ASP A 1 196 ? 13.912 -6.153 -27.327 1.00 85.06 196 ASP A CA 1
ATOM 1483 C C . ASP A 1 196 ? 15.357 -5.611 -27.349 1.00 85.06 196 ASP A C 1
ATOM 1485 O O . ASP A 1 196 ? 16.266 -6.282 -26.846 1.00 85.06 196 ASP A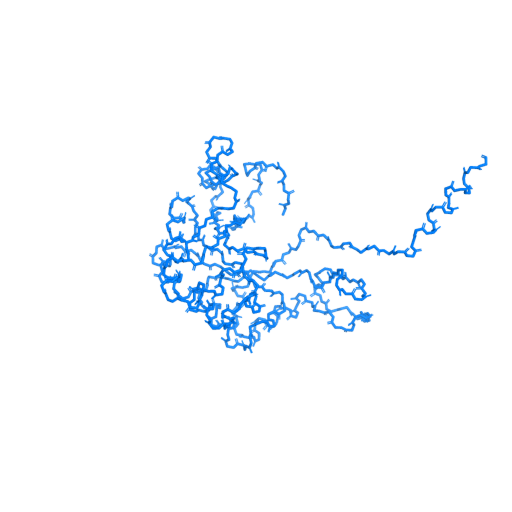 O 1
ATOM 1489 N N . PRO A 1 197 ? 15.605 -4.417 -27.919 1.00 82.69 197 PRO A N 1
ATOM 1490 C CA . PRO A 1 197 ? 16.947 -3.845 -28.004 1.00 82.69 197 PRO A CA 1
ATOM 1491 C C . PRO A 1 197 ? 17.546 -3.503 -26.632 1.00 82.69 197 PRO A C 1
ATOM 1493 O O . PRO A 1 197 ? 18.764 -3.383 -26.518 1.00 82.69 197 PRO A O 1
ATOM 1496 N N . ALA A 1 198 ? 16.726 -3.390 -25.579 1.00 80.38 198 ALA A N 1
ATOM 1497 C CA . ALA A 1 198 ? 17.206 -3.276 -24.203 1.00 80.38 198 ALA A CA 1
ATOM 1498 C C . ALA A 1 198 ? 17.734 -4.613 -23.637 1.00 80.38 198 ALA A C 1
ATOM 1500 O O . ALA A 1 198 ? 18.283 -4.644 -22.537 1.00 80.38 198 ALA A O 1
ATOM 1501 N N . GLY A 1 199 ? 17.584 -5.720 -24.371 1.00 69.44 199 GLY A N 1
ATOM 1502 C CA . GLY A 1 199 ? 18.140 -7.038 -24.065 1.00 69.44 199 GLY A CA 1
ATOM 1503 C C . GLY A 1 199 ? 17.339 -7.841 -23.038 1.00 69.44 199 GLY A C 1
ATOM 1504 O O . GLY A 1 199 ? 17.004 -8.995 -23.297 1.00 69.44 199 GLY A O 1
ATOM 1505 N N . SER A 1 200 ? 17.021 -7.260 -21.877 1.00 64.69 200 SER A N 1
ATOM 1506 C CA . SER A 1 200 ? 16.342 -7.981 -20.788 1.00 64.69 200 SER A CA 1
ATOM 1507 C C . SER A 1 200 ? 15.457 -7.077 -19.925 1.00 64.69 200 SER A C 1
ATOM 1509 O O . SER A 1 200 ? 15.773 -6.800 -18.765 1.00 64.69 200 SER A O 1
ATOM 1511 N N . ARG A 1 201 ? 14.329 -6.618 -20.472 1.00 82.38 201 ARG A N 1
ATOM 1512 C CA . ARG A 1 201 ? 13.256 -6.065 -19.634 1.00 82.38 201 ARG A CA 1
ATOM 1513 C C . ARG A 1 201 ? 12.512 -7.197 -18.940 1.00 82.38 201 ARG A C 1
ATOM 1515 O O . ARG A 1 201 ? 12.307 -8.258 -19.527 1.00 82.38 201 ARG A O 1
ATOM 1522 N N . TRP A 1 202 ? 12.108 -6.943 -17.703 1.00 87.00 202 TRP A N 1
ATOM 1523 C CA . TRP A 1 202 ? 11.226 -7.840 -16.969 1.00 87.00 202 TRP A CA 1
ATOM 1524 C C . TRP A 1 202 ? 9.862 -7.928 -17.650 1.00 87.00 202 TRP A C 1
ATOM 1526 O O . TRP A 1 202 ? 9.401 -6.975 -18.283 1.00 87.00 202 TRP A O 1
ATOM 1536 N N . SER A 1 203 ? 9.205 -9.064 -17.460 1.00 91.38 203 SER A N 1
ATOM 1537 C CA . SER A 1 203 ? 7.808 -9.292 -17.817 1.00 91.38 203 SER A CA 1
ATOM 1538 C C . SER A 1 203 ? 6.970 -9.632 -16.588 1.00 91.38 203 SER A C 1
ATOM 1540 O O . SER A 1 203 ? 7.508 -9.996 -15.542 1.00 91.38 203 SER A O 1
ATOM 1542 N N . LEU A 1 204 ? 5.645 -9.499 -16.687 1.00 93.06 204 LEU A N 1
ATOM 1543 C CA . LEU A 1 204 ? 4.744 -9.784 -15.566 1.00 93.06 204 LEU A CA 1
ATOM 1544 C C . LEU A 1 204 ? 4.798 -11.258 -15.143 1.00 93.06 204 LEU A C 1
ATOM 1546 O O . LEU A 1 204 ? 4.705 -11.540 -13.948 1.00 93.06 204 LEU A O 1
ATOM 1550 N N . SER A 1 205 ? 4.985 -12.184 -16.089 1.00 93.06 205 SER A N 1
ATOM 1551 C CA . SER A 1 205 ? 5.183 -13.607 -15.791 1.00 93.06 205 SER A CA 1
ATOM 1552 C C . SER A 1 205 ? 6.424 -13.826 -14.917 1.00 93.06 205 SER A C 1
ATOM 1554 O O . SER A 1 205 ? 6.332 -14.434 -13.850 1.00 93.06 205 SER A O 1
ATOM 1556 N N . GLU A 1 206 ? 7.556 -13.225 -15.287 1.00 92.38 206 GLU A N 1
ATOM 1557 C CA . GLU A 1 206 ? 8.803 -13.307 -14.516 1.00 92.38 206 GLU A CA 1
ATOM 1558 C C . GLU A 1 206 ? 8.714 -12.647 -13.141 1.00 92.38 206 GLU A C 1
ATOM 1560 O O . GLU A 1 206 ? 9.293 -13.147 -12.177 1.00 92.38 206 GLU A O 1
ATOM 1565 N N . VAL A 1 207 ? 7.985 -11.535 -13.040 1.00 92.38 207 VAL A N 1
ATOM 1566 C CA . VAL A 1 207 ? 7.705 -10.865 -11.766 1.00 92.38 207 VAL A CA 1
ATOM 1567 C C . VAL A 1 207 ? 6.979 -11.824 -10.821 1.00 92.38 207 VAL A C 1
ATOM 1569 O O . VAL A 1 207 ? 7.432 -12.046 -9.699 1.00 92.38 207 VAL A O 1
ATOM 1572 N N . VAL A 1 208 ? 5.891 -12.455 -11.271 1.00 93.31 208 VAL A N 1
ATOM 1573 C CA . VAL A 1 208 ? 5.142 -13.415 -10.444 1.00 93.31 208 VAL A CA 1
ATOM 1574 C C . VAL A 1 208 ? 6.017 -14.612 -10.070 1.00 93.31 208 VAL A C 1
ATOM 1576 O O . VAL A 1 208 ? 6.091 -14.976 -8.894 1.00 93.31 208 VAL A O 1
ATOM 1579 N N . ASP A 1 209 ? 6.725 -15.197 -11.036 1.00 92.81 209 ASP A N 1
ATOM 1580 C CA . ASP A 1 209 ? 7.590 -16.352 -10.789 1.00 92.81 209 ASP A CA 1
ATOM 1581 C C . ASP A 1 209 ? 8.726 -16.029 -9.814 1.00 92.81 209 ASP A C 1
ATOM 1583 O O . ASP A 1 209 ? 9.099 -16.874 -8.993 1.00 92.81 209 ASP A O 1
ATOM 1587 N N . LYS A 1 210 ? 9.238 -14.794 -9.816 1.00 91.00 210 LYS A N 1
ATOM 1588 C CA . LYS A 1 210 ? 10.237 -14.333 -8.849 1.00 91.00 210 LYS A CA 1
ATOM 1589 C C . LYS A 1 210 ? 9.706 -14.351 -7.415 1.00 91.00 210 LYS A C 1
ATOM 1591 O O . LYS A 1 210 ? 10.401 -14.859 -6.533 1.00 91.00 210 LYS A O 1
ATOM 1596 N N . TYR A 1 211 ? 8.497 -13.851 -7.162 1.00 92.44 211 TYR A N 1
ATOM 1597 C CA . TYR A 1 211 ? 7.894 -13.884 -5.821 1.00 92.44 211 TYR A CA 1
ATOM 1598 C C . TYR A 1 211 ? 7.592 -15.315 -5.362 1.00 92.44 211 TYR A C 1
ATOM 1600 O O . TYR A 1 211 ? 7.913 -15.688 -4.232 1.00 92.44 211 TYR A O 1
ATOM 1608 N N . VAL A 1 212 ? 7.048 -16.143 -6.256 1.00 93.31 212 VAL A N 1
ATOM 1609 C CA . VAL A 1 212 ? 6.696 -17.539 -5.953 1.00 93.31 212 VAL A CA 1
ATOM 1610 C C . VAL A 1 212 ? 7.938 -18.384 -5.681 1.00 93.31 212 VAL A C 1
ATOM 1612 O O . VAL A 1 212 ? 8.001 -19.079 -4.669 1.00 93.31 212 VAL A O 1
ATOM 1615 N N . SER A 1 213 ? 8.962 -18.294 -6.535 1.00 91.88 213 SER A N 1
ATOM 1616 C CA . SER A 1 213 ? 10.241 -18.995 -6.326 1.00 91.88 213 SER A CA 1
ATOM 1617 C C . SER A 1 213 ? 10.999 -18.496 -5.093 1.00 91.88 213 SER A C 1
ATOM 1619 O O . SER A 1 213 ? 11.837 -19.215 -4.551 1.00 91.88 213 SER A O 1
ATOM 1621 N N . SER A 1 214 ? 10.672 -17.293 -4.612 1.00 90.38 214 SER A N 1
ATOM 1622 C CA . SER A 1 214 ? 11.184 -16.747 -3.354 1.00 90.38 214 SER A CA 1
ATOM 1623 C C . SER A 1 214 ? 10.378 -17.185 -2.123 1.00 90.38 214 SER A C 1
ATOM 1625 O O . SER A 1 214 ? 10.709 -16.772 -1.020 1.00 90.38 214 SER A O 1
ATOM 1627 N N . GLY A 1 215 ? 9.361 -18.041 -2.276 1.00 90.81 215 GLY A N 1
ATOM 1628 C CA . GLY A 1 215 ? 8.612 -18.638 -1.165 1.00 90.81 215 GLY A CA 1
ATOM 1629 C C . GLY A 1 215 ? 7.327 -17.905 -0.774 1.00 90.81 215 GLY A C 1
ATOM 1630 O O . GLY A 1 215 ? 6.752 -18.223 0.267 1.00 90.81 215 GLY A O 1
ATOM 1631 N N . VAL A 1 216 ? 6.861 -16.941 -1.574 1.00 93.06 216 VAL A N 1
ATOM 1632 C CA . VAL A 1 216 ? 5.560 -16.298 -1.349 1.00 93.06 216 VAL A CA 1
ATOM 1633 C C . VAL A 1 216 ? 4.446 -17.150 -1.953 1.00 93.06 216 VAL A C 1
ATOM 1635 O O . VAL A 1 216 ? 4.511 -17.548 -3.116 1.00 93.06 216 VAL A O 1
ATOM 1638 N N . ASP A 1 217 ? 3.404 -17.420 -1.168 1.00 94.69 217 ASP A N 1
ATOM 1639 C CA . ASP A 1 217 ? 2.211 -18.109 -1.656 1.00 94.69 217 ASP A CA 1
ATOM 1640 C C . ASP A 1 217 ? 1.514 -17.263 -2.736 1.00 94.69 217 ASP A C 1
ATOM 1642 O O . ASP A 1 217 ? 1.228 -16.081 -2.530 1.00 94.69 217 ASP A O 1
ATOM 1646 N N . ARG A 1 218 ? 1.210 -17.888 -3.882 1.00 95.25 218 ARG A N 1
ATOM 1647 C CA . ARG A 1 218 ? 0.488 -17.267 -5.004 1.00 95.25 218 ARG A CA 1
ATOM 1648 C C . ARG A 1 218 ? -0.827 -16.625 -4.567 1.00 95.25 218 ARG A C 1
ATOM 1650 O O . ARG A 1 218 ? -1.186 -15.586 -5.107 1.00 95.25 218 ARG A O 1
ATOM 1657 N N . SER A 1 219 ? -1.525 -17.213 -3.594 1.00 96.44 219 SER A N 1
ATOM 1658 C CA . SER A 1 219 ? -2.800 -16.692 -3.083 1.00 96.44 219 SER A CA 1
ATOM 1659 C C . SER A 1 219 ? -2.674 -15.333 -2.383 1.00 96.44 219 SER A C 1
ATOM 1661 O O . SER A 1 219 ? -3.669 -14.628 -2.237 1.00 96.44 219 SER A O 1
ATOM 1663 N N . LYS A 1 220 ? -1.454 -14.936 -1.997 1.00 96.56 220 LYS A N 1
ATOM 1664 C CA . LYS A 1 220 ? -1.154 -13.650 -1.356 1.00 96.56 220 LYS A CA 1
ATOM 1665 C C . LYS A 1 220 ? -0.686 -12.581 -2.338 1.00 96.56 220 LYS A C 1
ATOM 1667 O O . LYS A 1 220 ? -0.333 -11.493 -1.897 1.00 96.56 220 LYS A O 1
ATOM 1672 N N . LEU A 1 221 ? -0.621 -12.872 -3.637 1.00 96.44 221 LEU A N 1
ATOM 1673 C CA . LEU A 1 221 ? -0.125 -11.931 -4.638 1.00 96.44 221 LEU A CA 1
ATOM 1674 C C . LEU A 1 221 ? -1.289 -11.255 -5.364 1.00 96.44 221 LEU A C 1
ATOM 1676 O O . LEU A 1 221 ? -2.026 -11.896 -6.111 1.00 96.44 221 LEU A O 1
ATOM 1680 N N . ALA A 1 222 ? -1.411 -9.941 -5.191 1.00 96.69 222 ALA A N 1
ATOM 1681 C CA . ALA A 1 222 ? -2.259 -9.090 -6.011 1.00 96.69 222 ALA A CA 1
ATOM 1682 C C . ALA A 1 222 ? -1.387 -8.376 -7.053 1.00 96.69 222 ALA A C 1
ATOM 1684 O O . ALA A 1 222 ? -0.475 -7.622 -6.711 1.00 96.69 222 ALA A O 1
ATOM 1685 N N . LEU A 1 223 ? -1.642 -8.637 -8.338 1.00 95.19 223 LEU A N 1
ATOM 1686 C CA . LEU A 1 223 ? -0.870 -8.060 -9.437 1.00 95.19 223 LEU A CA 1
ATOM 1687 C C . LEU A 1 223 ? -1.453 -6.702 -9.846 1.00 95.19 223 LEU A C 1
ATOM 1689 O O . LEU A 1 223 ? -2.583 -6.619 -10.330 1.00 95.19 223 LEU A O 1
ATOM 1693 N N . GLY A 1 224 ? -0.679 -5.637 -9.664 1.00 94.00 224 GLY A N 1
ATOM 1694 C CA . GLY A 1 224 ? -1.064 -4.284 -10.039 1.00 94.00 224 GLY A CA 1
ATOM 1695 C C . GLY A 1 224 ? -1.158 -4.107 -11.554 1.00 94.00 224 GLY A C 1
ATOM 1696 O O . GLY A 1 224 ? -0.278 -4.525 -12.301 1.00 94.00 224 GLY A O 1
ATOM 1697 N N . VAL A 1 225 ? -2.214 -3.430 -12.008 1.00 92.81 225 VAL A N 1
ATOM 1698 C CA . VAL A 1 225 ? -2.427 -3.087 -13.420 1.00 92.81 225 VAL A CA 1
ATOM 1699 C C . VAL A 1 225 ? -2.415 -1.571 -13.569 1.00 92.81 225 VAL A C 1
ATOM 1701 O O . VAL A 1 225 ? -3.237 -0.868 -12.975 1.00 92.81 225 VAL A O 1
ATOM 1704 N N . ALA A 1 226 ? -1.496 -1.053 -14.384 1.00 91.56 226 ALA A N 1
ATOM 1705 C CA . ALA A 1 226 ? -1.407 0.378 -14.635 1.00 91.56 226 ALA A CA 1
ATOM 1706 C C . ALA A 1 226 ? -2.629 0.887 -15.412 1.00 91.56 226 ALA A C 1
ATOM 1708 O O . ALA A 1 226 ? -2.939 0.424 -16.507 1.00 91.56 226 ALA A O 1
ATOM 1709 N N . MET A 1 227 ? -3.282 1.917 -14.872 1.00 90.69 227 MET A N 1
ATOM 1710 C CA . MET A 1 227 ? -4.329 2.684 -15.563 1.00 90.69 227 MET A CA 1
ATOM 1711 C C . MET A 1 227 ? -3.766 3.952 -16.226 1.00 90.69 227 MET A C 1
ATOM 1713 O O . MET A 1 227 ? -4.439 4.981 -16.295 1.00 90.69 227 MET A O 1
ATOM 1717 N N . TYR A 1 228 ? -2.505 3.903 -16.650 1.00 90.31 228 TYR A N 1
ATOM 1718 C CA . TYR A 1 228 ? -1.798 4.980 -17.336 1.00 90.31 228 TYR A CA 1
ATOM 1719 C C . TYR A 1 228 ? -0.793 4.389 -18.330 1.00 90.31 228 TYR A C 1
ATOM 1721 O O . TYR A 1 228 ? -0.482 3.202 -18.286 1.00 90.31 228 TYR A O 1
ATOM 1729 N N . GLY A 1 229 ? -0.287 5.230 -19.230 1.00 90.44 229 GLY A N 1
ATOM 1730 C CA . GLY A 1 229 ? 0.832 4.910 -20.114 1.00 90.44 229 GLY A CA 1
ATOM 1731 C C . GLY A 1 229 ? 2.014 5.833 -19.836 1.00 90.44 229 GLY A C 1
ATOM 1732 O O . GLY A 1 229 ? 1.822 6.964 -19.385 1.00 90.44 229 GLY A O 1
ATOM 1733 N N . ARG A 1 230 ? 3.236 5.380 -20.135 1.00 87.94 230 ARG A N 1
ATOM 1734 C CA . ARG A 1 230 ? 4.409 6.260 -20.203 1.00 87.94 230 ARG A CA 1
ATOM 1735 C C . ARG A 1 230 ? 4.677 6.651 -21.647 1.00 87.94 230 ARG A C 1
ATOM 1737 O O . ARG A 1 230 ? 4.725 5.805 -22.534 1.00 87.94 230 ARG A O 1
ATOM 1744 N N . SER A 1 231 ? 4.839 7.949 -21.872 1.00 87.00 231 SER A N 1
ATOM 1745 C CA . SER A 1 231 ? 5.191 8.508 -23.172 1.00 87.00 231 SER A CA 1
ATOM 1746 C C . SER A 1 231 ? 6.665 8.875 -23.203 1.00 87.00 231 SER A C 1
ATOM 1748 O O . SER A 1 231 ? 7.166 9.494 -22.265 1.00 87.00 231 SER A O 1
ATOM 1750 N N . VAL A 1 232 ? 7.320 8.590 -24.318 1.00 80.00 232 VAL A N 1
ATOM 1751 C CA . VAL A 1 232 ? 8.632 9.148 -24.647 1.00 80.00 232 VAL A CA 1
ATOM 1752 C C . VAL A 1 232 ? 8.474 10.242 -25.695 1.00 80.00 232 VAL A C 1
ATOM 1754 O O . VAL A 1 232 ? 7.551 10.209 -26.514 1.00 80.00 232 VAL A O 1
ATOM 1757 N N . ARG A 1 233 ? 9.371 11.225 -25.673 1.00 77.25 233 ARG A N 1
ATOM 1758 C CA . ARG A 1 233 ? 9.461 12.228 -26.730 1.00 77.25 233 ARG A CA 1
ATOM 1759 C C . ARG A 1 233 ? 10.670 11.904 -27.589 1.00 77.25 233 ARG A C 1
ATOM 1761 O O . ARG A 1 233 ? 11.788 11.892 -27.095 1.00 77.25 233 ARG A O 1
ATOM 1768 N N . ASP A 1 234 ? 10.420 11.674 -28.867 1.00 70.88 234 ASP A N 1
ATOM 1769 C CA . ASP A 1 234 ? 11.466 11.599 -29.878 1.00 70.88 234 ASP A CA 1
ATOM 1770 C C . ASP A 1 234 ? 11.827 13.024 -30.326 1.00 70.88 234 ASP A C 1
ATOM 1772 O O . ASP A 1 234 ? 10.997 13.734 -30.906 1.00 70.88 234 ASP A O 1
ATOM 1776 N N . GLU A 1 235 ? 13.044 13.471 -30.013 1.00 65.31 235 GLU A N 1
ATOM 1777 C CA . GLU A 1 235 ? 13.524 14.811 -30.369 1.00 65.31 235 GLU A CA 1
ATOM 1778 C C . GLU A 1 235 ? 13.835 14.954 -31.869 1.00 65.31 235 GLU A C 1
ATOM 1780 O O . GLU A 1 235 ? 13.804 16.071 -32.387 1.00 65.31 235 GLU A O 1
ATOM 1785 N N . SER A 1 236 ? 14.009 13.846 -32.602 1.00 63.50 236 SER A N 1
ATOM 1786 C CA . SER A 1 236 ? 14.297 13.861 -34.045 1.00 63.50 236 SER A CA 1
ATOM 1787 C C . SER A 1 236 ? 13.083 14.222 -34.919 1.00 63.50 236 SER A C 1
ATOM 1789 O O . SER A 1 236 ? 13.225 14.606 -36.079 1.00 63.50 236 SER A O 1
ATOM 1791 N N . ARG A 1 237 ? 11.858 14.181 -34.369 1.00 52.88 237 ARG A N 1
ATOM 1792 C CA . ARG A 1 237 ? 10.613 14.485 -35.105 1.00 52.88 237 ARG A CA 1
ATOM 1793 C C . ARG A 1 237 ? 10.239 15.968 -35.193 1.00 52.88 237 ARG A C 1
ATOM 1795 O O . ARG A 1 237 ? 9.265 16.296 -35.875 1.00 52.88 237 ARG A O 1
ATOM 1802 N N . ARG A 1 238 ? 10.966 16.878 -34.533 1.00 50.06 238 ARG A N 1
ATOM 1803 C CA . ARG A 1 238 ? 10.637 18.320 -34.542 1.00 50.06 238 ARG A CA 1
ATOM 1804 C C . ARG A 1 238 ? 10.834 18.962 -35.923 1.00 50.06 238 ARG A C 1
ATOM 1806 O O . ARG A 1 238 ? 10.031 19.805 -36.313 1.00 50.06 238 ARG A O 1
ATOM 1813 N N . GLU A 1 239 ? 11.816 18.506 -36.698 1.00 49.97 239 GLU A N 1
ATOM 1814 C CA . GLU A 1 239 ? 12.082 19.021 -38.053 1.00 49.97 239 GLU A CA 1
ATOM 1815 C C . GLU A 1 239 ? 11.047 18.554 -39.091 1.00 49.97 239 GLU A C 1
ATOM 1817 O O . GLU A 1 239 ? 10.754 19.262 -40.058 1.00 49.97 239 GLU A O 1
ATOM 1822 N N . TYR A 1 240 ? 10.412 17.398 -38.876 1.00 48.47 240 TYR A N 1
ATOM 1823 C CA . TYR A 1 240 ? 9.495 16.807 -39.857 1.00 48.47 240 TYR A CA 1
ATOM 1824 C C . TYR A 1 240 ? 8.100 17.463 -39.878 1.00 48.47 240 TYR A C 1
ATOM 1826 O O . TYR A 1 240 ? 7.419 17.449 -40.902 1.00 48.47 240 TYR A O 1
ATOM 1834 N N . LEU A 1 241 ? 7.653 18.042 -38.757 1.00 47.31 241 LEU A N 1
ATOM 1835 C CA . LEU A 1 241 ? 6.332 18.683 -38.665 1.00 47.31 241 LEU A CA 1
ATOM 1836 C C . LEU A 1 241 ? 6.367 20.178 -39.012 1.00 47.31 241 LEU A C 1
ATOM 1838 O O . LEU A 1 241 ? 5.427 20.662 -39.641 1.00 47.31 241 LEU A O 1
ATOM 1842 N N . CYS A 1 242 ? 7.449 20.895 -38.690 1.00 51.34 242 CYS A N 1
ATOM 1843 C CA . CYS A 1 242 ? 7.599 22.296 -39.103 1.00 51.34 242 CYS A CA 1
ATOM 1844 C C . CYS A 1 242 ? 7.813 22.428 -40.622 1.00 51.34 242 CYS A C 1
ATOM 1846 O O . CYS A 1 242 ? 7.187 23.275 -41.252 1.00 51.34 242 CYS A O 1
ATOM 1848 N N . SER A 1 243 ? 8.579 21.522 -41.242 1.00 50.75 243 SER A N 1
ATOM 1849 C CA . SER A 1 243 ? 8.821 21.534 -42.698 1.00 50.75 243 SER A CA 1
ATOM 1850 C C . SER A 1 243 ? 7.575 21.270 -43.559 1.00 50.75 243 SER A C 1
ATOM 1852 O O . SER A 1 243 ? 7.545 21.647 -44.730 1.00 50.75 243 SER A O 1
ATOM 1854 N N . ARG A 1 244 ? 6.513 20.660 -43.007 1.00 49.16 244 ARG A N 1
ATOM 1855 C CA . ARG A 1 244 ? 5.228 20.495 -43.714 1.00 49.16 244 ARG A CA 1
ATOM 1856 C C . ARG A 1 244 ? 4.290 21.693 -43.592 1.00 49.16 244 ARG A C 1
ATOM 1858 O O . ARG A 1 244 ? 3.451 21.860 -44.470 1.00 49.16 244 ARG A O 1
ATOM 1865 N N . LEU A 1 245 ? 4.413 22.508 -42.545 1.00 50.09 245 LEU A N 1
ATOM 1866 C CA . LEU A 1 245 ? 3.577 23.703 -42.379 1.00 50.09 245 LEU A CA 1
ATOM 1867 C C . LEU A 1 245 ? 4.075 24.880 -43.228 1.00 50.09 245 LEU A C 1
ATOM 1869 O O . LEU A 1 245 ? 3.253 25.669 -43.690 1.00 50.09 245 LEU A O 1
ATOM 1873 N N . ASP A 1 246 ? 5.377 24.947 -43.514 1.00 51.03 246 ASP A N 1
ATOM 1874 C CA . ASP A 1 246 ? 5.931 25.941 -44.443 1.00 51.03 246 ASP A CA 1
ATOM 1875 C C . ASP A 1 246 ? 5.660 25.585 -45.917 1.00 51.03 246 ASP A C 1
ATOM 1877 O O . ASP A 1 246 ? 5.427 26.472 -46.733 1.00 51.03 246 ASP A O 1
ATOM 1881 N N . ASN A 1 247 ? 5.561 24.293 -46.256 1.00 50.66 247 ASN A N 1
ATOM 1882 C CA . ASN A 1 247 ? 5.239 23.821 -47.614 1.00 50.66 247 ASN A CA 1
ATOM 1883 C C . ASN A 1 247 ? 3.731 23.785 -47.949 1.00 50.66 247 ASN A C 1
ATOM 1885 O O . ASN A 1 247 ? 3.359 23.330 -49.030 1.00 50.66 247 ASN A O 1
ATOM 1889 N N . GLN A 1 248 ? 2.855 24.240 -47.047 1.00 48.97 248 GLN A N 1
ATOM 1890 C CA . GLN A 1 248 ? 1.412 24.390 -47.307 1.00 48.97 248 GLN A CA 1
ATOM 1891 C C . GLN A 1 248 ? 0.939 25.851 -47.334 1.00 48.97 248 GLN A C 1
ATOM 1893 O O . GLN A 1 248 ? -0.263 26.107 -47.381 1.00 48.97 248 GLN A O 1
ATOM 1898 N N . ARG A 1 249 ? 1.867 26.814 -47.348 1.00 44.38 249 ARG A N 1
ATOM 1899 C CA . ARG A 1 249 ? 1.575 28.215 -47.676 1.00 44.38 249 ARG A CA 1
ATOM 1900 C C . ARG A 1 249 ? 2.043 28.508 -49.103 1.00 44.38 249 ARG A C 1
ATOM 1902 O O . ARG A 1 249 ? 3.118 29.065 -49.299 1.00 44.38 249 ARG A O 1
ATOM 1909 N N . VAL A 1 250 ? 1.232 28.095 -50.076 1.00 43.16 250 VAL A N 1
ATOM 1910 C CA . VAL A 1 250 ? 1.216 28.648 -51.442 1.00 43.16 250 VAL A CA 1
ATOM 1911 C C . VAL A 1 250 ? -0.087 29.412 -51.602 1.00 43.16 250 VAL A C 1
ATOM 1913 O O . VAL A 1 250 ? -1.123 28.854 -51.177 1.00 43.16 250 VAL A O 1
#

Sequence (250 aa):
MYSRGSVSSLNLTNVSVLYWAFWTVNADGSIRSVDQWADFQVNGNGSIYELNQIVKPKYPGLKTMLTIGGWTLSSNFSAVAASEQARATFAQSCLDAVGKYGFDGIEIDVSLPFPSPPNDPTNLASLLTTLRSKLTPEGHLISLAVSATGSEYVSSSSIACIAQQTDWLNILAYDLAGSWDAYTGFLAPLERIQGDPAGSRWSLSEVVDKYVSSGVDRSKLALGVAMYGRSVRDESRREYLCSRLDNQRV

Radius of gyration: 21.17 Å; Cα contacts (8 Å, |Δi|>4): 427; chains: 1; bounding box: 44×48×72 Å